Protein AF-A0A1B6AT61-F1 (afdb_monomer)

Foldseek 3Di:
DPVVVVVVVVVVVLLVVLLVVLLVVLVVLVPDDPVQQQDDDPPPPDGVLLVLLLLLVQVVDDPVRQVVLCVVVVNDPVSSSSVRSVVRSVVDDSNVSSVSSNVCSNPPTFDPQQGSCLSFLEQEWEQAPPDRDITYHHWYKYAHPVQVVCVNVRAADAPPRMDTPCNVVRHDHDDPD

Radius of gyration: 18.03 Å; Cα contacts (8 Å, |Δi|>4): 215; chains: 1; bounding box: 46×54×39 Å

Solvent-accessible surface area (backbone atoms only — not comparable to full-atom values): 9774 Å² total; per-residue (Å²): 128,69,69,62,57,53,52,50,51,54,51,51,51,52,48,50,49,52,23,47,54,29,33,54,53,21,55,55,52,71,70,55,50,75,66,61,40,64,35,78,39,91,56,84,96,29,28,41,39,27,50,43,28,45,73,35,41,67,82,74,50,54,71,70,55,50,52,55,43,26,57,76,34,73,70,34,60,68,60,25,51,54,54,49,11,50,51,47,34,72,75,41,54,72,68,56,41,25,44,49,31,43,78,42,21,77,53,88,71,50,43,92,77,65,32,67,61,56,73,27,68,52,61,41,13,44,33,31,77,82,45,104,48,72,50,56,77,32,54,61,33,35,27,46,54,72,57,53,52,41,43,76,74,72,47,70,41,53,59,86,60,50,42,47,89,69,30,76,82,46,38,38,80,65,73,85,127

pLDDT: mean 71.3, std 16.83, range [29.98, 95.5]

Mean predicted aligned error: 13.33 Å

Sequence (177 aa):
MQNATARRGKSVDVRAAIAAERRELADLFDTLRTDQWNEQSLCVGWRVRDVAAHMSMGFRLSLPAILGQLTKARGNLHRMTDRVARRDSAAHSSTTLAAFLRDNAHHPWTPPVGGLTAALGHGVQLCAEDLDWSYGSGSPMFGAAQDLLLLAYGRRLPDGRLRGEPSSRFTRPAKDA

Secondary structure (DSSP, 8-state):
-HHHHHHHHHHHHHHHHHHHHHHHHHHHHHH--HHHHHSBPSSTT-BHHHHHHHHHHHHH--HHHHHHHHHHTTT-HHHHHHHHHHHHHHHS-HHHHHHHHHHTTT-----TTTGGGTS-S-SEEEEESSSS-EE-SSEEEEE-HHHHHHHHTTPPEETTS-BSGGGGGTEEPPPP-

Structure (mmCIF, N/CA/C/O backbone):
data_AF-A0A1B6AT61-F1
#
_entry.id   AF-A0A1B6AT61-F1
#
loop_
_atom_site.group_PDB
_atom_site.id
_atom_site.type_symbol
_atom_site.label_atom_id
_atom_site.label_alt_id
_atom_site.label_comp_id
_atom_site.label_asym_id
_atom_site.label_entity_id
_atom_site.label_seq_id
_atom_site.pdbx_PDB_ins_code
_atom_site.Cartn_x
_atom_site.Cartn_y
_atom_site.Cartn_z
_atom_site.occupancy
_atom_site.B_iso_or_equiv
_atom_site.auth_seq_id
_atom_site.auth_comp_id
_atom_site.auth_asym_id
_atom_site.auth_atom_id
_atom_site.pdbx_PDB_model_num
ATOM 1 N N . MET A 1 1 ? -2.265 33.956 12.386 1.00 39.38 1 MET A N 1
ATOM 2 C CA . MET A 1 1 ? -1.002 33.191 12.220 1.00 39.38 1 MET A CA 1
ATOM 3 C C . MET A 1 1 ? -0.965 31.826 12.927 1.00 39.38 1 MET A C 1
ATOM 5 O O . MET A 1 1 ? -0.051 31.066 12.651 1.00 39.38 1 MET A O 1
ATOM 9 N N . GLN A 1 2 ? -1.951 31.450 13.756 1.00 37.97 2 GLN A N 1
ATOM 10 C CA . GLN A 1 2 ? -1.923 30.188 14.526 1.00 37.97 2 GLN A CA 1
ATOM 11 C C . GLN A 1 2 ? -2.361 28.934 13.719 1.00 37.97 2 GLN A C 1
ATOM 13 O O . GLN A 1 2 ? -1.901 27.828 13.990 1.00 37.97 2 GLN A O 1
ATOM 18 N N . ASN A 1 3 ? -3.153 29.095 12.647 1.00 37.25 3 ASN A N 1
ATOM 19 C CA . ASN A 1 3 ? -3.692 27.970 11.854 1.00 37.25 3 ASN A CA 1
ATOM 20 C C . ASN A 1 3 ? -2.679 27.255 10.938 1.00 37.25 3 ASN A C 1
ATOM 22 O O . ASN A 1 3 ? -2.864 26.083 10.609 1.00 37.25 3 ASN A O 1
ATOM 26 N N . ALA A 1 4 ? -1.613 27.935 10.504 1.00 31.50 4 ALA A N 1
ATOM 27 C CA . ALA A 1 4 ? -0.631 27.352 9.585 1.00 31.50 4 ALA A CA 1
ATOM 28 C C . ALA A 1 4 ? 0.305 26.364 10.300 1.00 31.50 4 ALA A C 1
ATOM 30 O O . ALA A 1 4 ? 0.579 25.278 9.787 1.00 31.50 4 ALA A O 1
ATOM 31 N N . THR A 1 5 ? 0.731 26.704 11.517 1.00 36.47 5 THR A N 1
ATOM 32 C CA . THR A 1 5 ? 1.608 25.868 12.346 1.00 36.47 5 THR A CA 1
ATOM 33 C C . THR A 1 5 ? 0.886 24.604 12.816 1.00 36.47 5 THR A C 1
ATOM 35 O O . THR A 1 5 ? 1.448 23.516 12.717 1.00 36.47 5 THR A O 1
ATOM 38 N N . ALA A 1 6 ? -0.391 24.715 13.203 1.00 36.09 6 ALA A N 1
ATOM 39 C CA . ALA A 1 6 ? -1.224 23.571 13.583 1.00 36.09 6 ALA A CA 1
ATOM 40 C C . ALA A 1 6 ? -1.480 22.601 12.409 1.00 36.09 6 ALA A C 1
ATOM 42 O O . ALA A 1 6 ? -1.325 21.389 12.563 1.00 36.09 6 ALA A O 1
ATOM 43 N N . ARG A 1 7 ? -1.784 23.110 11.200 1.00 32.59 7 ARG A N 1
ATOM 44 C CA . ARG A 1 7 ? -1.906 22.268 9.986 1.00 32.59 7 ARG A CA 1
ATOM 45 C C . ARG A 1 7 ? -0.592 21.587 9.614 1.00 32.59 7 ARG A C 1
ATOM 47 O O . ARG A 1 7 ? -0.615 20.440 9.170 1.00 32.59 7 ARG A O 1
ATOM 54 N N . ARG A 1 8 ? 0.544 22.270 9.787 1.00 36.28 8 ARG A N 1
ATOM 55 C CA . ARG A 1 8 ? 1.872 21.700 9.520 1.00 36.28 8 ARG A CA 1
ATOM 56 C C . ARG A 1 8 ? 2.212 20.594 10.519 1.00 36.28 8 ARG A C 1
ATOM 58 O O . ARG A 1 8 ? 2.648 19.537 10.081 1.00 36.28 8 ARG A O 1
ATOM 65 N N . GLY A 1 9 ? 1.928 20.798 11.807 1.00 29.98 9 GLY A N 1
ATOM 66 C CA . GLY A 1 9 ? 2.069 19.778 12.853 1.00 29.98 9 GLY A CA 1
ATOM 67 C C . GLY A 1 9 ? 1.218 18.538 12.572 1.00 29.98 9 GLY A C 1
ATOM 68 O O . GLY A 1 9 ? 1.756 17.439 12.497 1.00 29.98 9 GLY A O 1
ATOM 69 N N . LYS A 1 10 ? -0.073 18.723 12.262 1.00 39.72 10 LYS A N 1
ATOM 70 C CA . LYS A 1 10 ? -0.978 17.622 11.886 1.00 39.72 10 LYS A CA 1
ATOM 71 C C . LYS A 1 10 ? -0.528 16.897 10.609 1.00 39.72 10 LYS A C 1
ATOM 73 O O . LYS A 1 10 ? -0.640 15.684 10.516 1.00 39.72 10 LYS A O 1
ATOM 78 N N . SER A 1 11 ? 0.016 17.609 9.617 1.00 46.00 11 SER A N 1
ATOM 79 C CA . SER A 1 11 ? 0.548 16.975 8.401 1.00 46.00 11 SER A CA 1
ATOM 80 C C . SER A 1 11 ? 1.835 16.185 8.642 1.00 46.00 11 SER A C 1
ATOM 82 O O . SER A 1 11 ? 2.069 15.218 7.918 1.00 46.00 11 SER A O 1
ATOM 84 N N . VAL A 1 12 ? 2.694 16.620 9.566 1.00 52.03 12 VAL A N 1
ATOM 85 C CA . VAL A 1 12 ? 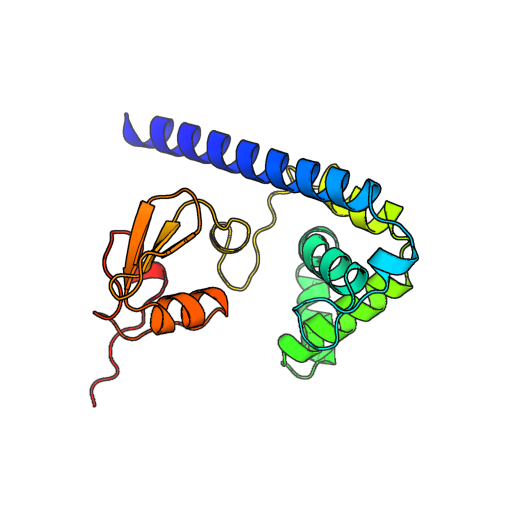3.921 15.895 9.930 1.00 52.03 12 VAL A CA 1
ATOM 86 C C . VAL A 1 12 ? 3.560 14.620 10.686 1.00 52.03 12 VAL A C 1
ATOM 88 O O . VAL A 1 12 ? 4.079 13.564 10.342 1.00 52.03 12 VAL A O 1
ATOM 91 N N . ASP A 1 13 ? 2.601 14.706 11.605 1.00 59.28 13 ASP A N 1
ATOM 92 C CA . ASP A 1 13 ? 2.060 13.567 12.351 1.00 59.28 13 ASP A CA 1
ATOM 93 C C . ASP A 1 13 ? 1.428 12.516 11.420 1.00 59.28 13 ASP A C 1
ATOM 95 O O . ASP A 1 13 ? 1.829 11.356 11.400 1.00 59.28 13 ASP A O 1
ATOM 99 N N . VAL A 1 14 ? 0.566 12.947 10.491 1.00 56.72 14 VAL A N 1
ATOM 100 C CA . VAL A 1 14 ? -0.030 12.061 9.474 1.00 56.72 14 VAL A CA 1
ATOM 101 C C . VAL A 1 14 ? 1.030 11.401 8.581 1.00 56.72 14 VAL A C 1
ATOM 103 O O . VAL A 1 14 ? 0.908 10.229 8.234 1.00 56.72 14 VAL A O 1
ATOM 106 N N . ARG A 1 15 ? 2.094 12.119 8.197 1.00 63.47 15 ARG A N 1
ATOM 107 C CA . ARG A 1 15 ? 3.195 11.537 7.403 1.00 63.47 15 ARG A CA 1
ATOM 108 C C . ARG A 1 15 ? 4.021 10.533 8.202 1.00 63.47 15 ARG A C 1
ATOM 110 O O . ARG A 1 15 ? 4.496 9.562 7.616 1.00 63.47 15 ARG A O 1
ATOM 117 N N . ALA A 1 16 ? 4.206 10.770 9.496 1.00 67.88 16 ALA A N 1
ATOM 118 C CA . ALA A 1 16 ? 4.872 9.831 10.387 1.00 67.88 16 ALA A CA 1
ATOM 119 C C . ALA A 1 16 ? 4.032 8.557 10.562 1.00 67.88 16 ALA A C 1
ATOM 121 O O . ALA A 1 16 ? 4.577 7.468 10.408 1.00 67.88 16 ALA A O 1
ATOM 122 N N . ALA A 1 17 ? 2.714 8.693 10.745 1.00 65.12 17 ALA A N 1
ATOM 123 C CA . ALA A 1 17 ? 1.782 7.568 10.820 1.00 65.12 17 ALA A CA 1
ATOM 124 C C . ALA A 1 17 ? 1.777 6.724 9.531 1.00 65.12 17 ALA A C 1
ATOM 126 O O . ALA A 1 17 ? 1.954 5.515 9.599 1.00 65.12 17 ALA A O 1
ATOM 127 N N . ILE A 1 18 ? 1.709 7.346 8.341 1.00 69.31 18 ILE A N 1
ATOM 128 C CA . ILE A 1 18 ? 1.845 6.630 7.048 1.00 69.31 18 ILE A CA 1
ATOM 129 C C . ILE A 1 18 ? 3.128 5.800 7.005 1.00 69.31 18 ILE A C 1
ATOM 131 O O . ILE A 1 18 ? 3.140 4.674 6.509 1.00 69.31 18 ILE A O 1
ATOM 135 N N . ALA A 1 19 ? 4.229 6.393 7.459 1.00 74.88 19 ALA A N 1
ATOM 136 C CA . ALA A 1 19 ? 5.521 5.738 7.430 1.00 74.88 19 ALA A CA 1
ATOM 137 C C . ALA A 1 19 ? 5.601 4.578 8.431 1.00 74.88 19 ALA A C 1
ATOM 139 O O . ALA A 1 19 ? 6.261 3.590 8.129 1.00 74.88 19 ALA A O 1
ATOM 140 N N . ALA A 1 20 ? 4.948 4.684 9.591 1.00 72.94 20 ALA A N 1
ATOM 141 C CA . ALA A 1 20 ? 4.834 3.590 10.553 1.00 72.94 20 ALA A CA 1
ATOM 142 C C . ALA A 1 20 ? 4.036 2.419 9.959 1.00 72.94 20 ALA A C 1
ATOM 144 O O . ALA A 1 20 ? 4.594 1.337 9.815 1.00 72.94 20 ALA A O 1
ATOM 145 N N . GLU A 1 21 ? 2.826 2.670 9.453 1.00 73.19 21 GLU A N 1
ATOM 146 C CA . GLU A 1 21 ? 1.963 1.654 8.823 1.00 73.19 21 GLU A CA 1
ATOM 147 C C . GLU A 1 21 ? 2.662 0.910 7.675 1.00 73.19 21 GLU A C 1
ATOM 149 O O . GLU A 1 21 ? 2.599 -0.312 7.555 1.00 73.19 21 GLU A O 1
ATOM 154 N N . ARG A 1 22 ? 3.390 1.640 6.817 1.00 81.56 22 ARG A N 1
ATOM 155 C CA . ARG A 1 22 ? 4.149 1.030 5.712 1.00 81.56 22 ARG A CA 1
ATOM 156 C C . ARG A 1 22 ? 5.263 0.108 6.205 1.00 81.56 22 ARG A C 1
ATOM 158 O O . ARG A 1 22 ? 5.553 -0.878 5.530 1.00 81.56 22 ARG A O 1
ATOM 165 N N . ARG A 1 23 ? 5.899 0.432 7.336 1.00 83.75 23 ARG A N 1
ATOM 166 C CA . ARG A 1 23 ? 6.923 -0.424 7.950 1.00 83.75 23 ARG A CA 1
ATOM 167 C C . ARG A 1 23 ? 6.296 -1.632 8.624 1.00 83.75 23 ARG A C 1
ATOM 169 O O . ARG A 1 23 ? 6.742 -2.731 8.341 1.00 83.75 23 ARG A O 1
ATOM 176 N N . GLU A 1 24 ? 5.242 -1.441 9.409 1.00 75.69 24 GLU A N 1
ATOM 177 C CA . GLU A 1 24 ? 4.531 -2.536 10.080 1.00 75.69 24 GLU A CA 1
ATOM 178 C C . GLU A 1 24 ? 3.984 -3.550 9.072 1.00 75.69 24 GLU A C 1
ATOM 180 O O . GLU A 1 24 ? 4.127 -4.758 9.250 1.00 75.69 24 GLU A O 1
ATOM 185 N N . LEU A 1 25 ? 3.443 -3.075 7.948 1.00 76.94 25 LEU A N 1
ATOM 186 C CA . LEU A 1 25 ? 2.999 -3.951 6.872 1.00 76.94 25 LEU A CA 1
ATOM 187 C C . LEU A 1 25 ? 4.163 -4.692 6.198 1.00 76.94 25 LEU A C 1
ATOM 189 O O . LEU A 1 25 ? 4.021 -5.860 5.839 1.00 76.94 25 LEU A O 1
ATOM 193 N N . ALA A 1 26 ? 5.310 -4.033 6.016 1.00 83.75 26 ALA A N 1
ATOM 194 C CA . ALA A 1 26 ? 6.507 -4.693 5.506 1.00 83.75 26 ALA A CA 1
ATOM 195 C C . ALA A 1 26 ? 7.023 -5.757 6.490 1.00 83.75 26 ALA A C 1
ATOM 197 O O . ALA A 1 26 ? 7.402 -6.843 6.057 1.00 83.75 26 ALA A O 1
ATOM 198 N N . ASP A 1 27 ? 6.987 -5.476 7.795 1.00 81.06 27 ASP A N 1
ATOM 199 C CA . ASP A 1 27 ? 7.376 -6.416 8.849 1.00 81.06 27 ASP A CA 1
ATOM 200 C C . ASP A 1 27 ? 6.438 -7.631 8.853 1.00 81.06 27 ASP A C 1
ATOM 202 O O . ASP A 1 27 ? 6.910 -8.766 8.849 1.00 81.06 27 ASP A O 1
ATOM 206 N N . LEU A 1 28 ? 5.120 -7.418 8.740 1.00 81.19 28 LEU A N 1
ATOM 207 C CA . LEU A 1 28 ? 4.141 -8.496 8.567 1.00 81.19 28 LEU A CA 1
ATOM 208 C C . LEU A 1 28 ? 4.460 -9.349 7.333 1.00 81.19 28 LEU A C 1
ATOM 210 O O . LEU A 1 28 ? 4.482 -10.576 7.413 1.00 81.19 28 LEU A O 1
ATOM 214 N N . PHE A 1 29 ? 4.722 -8.713 6.193 1.00 86.31 29 PHE A N 1
ATOM 215 C CA . PHE A 1 29 ? 5.045 -9.400 4.946 1.00 86.31 29 PHE A CA 1
ATOM 216 C C . PHE A 1 29 ? 6.330 -10.233 5.017 1.00 86.31 29 PHE A C 1
ATOM 218 O O . PHE A 1 29 ? 6.383 -11.302 4.402 1.00 86.31 29 PHE A O 1
ATOM 225 N N . ASP A 1 30 ? 7.318 -9.808 5.801 1.00 89.00 30 ASP A N 1
ATOM 226 C CA . ASP A 1 30 ? 8.539 -10.581 6.042 1.00 89.00 30 ASP A CA 1
ATOM 227 C C . ASP A 1 30 ? 8.295 -11.832 6.910 1.00 89.00 30 ASP A C 1
ATOM 229 O O . ASP A 1 30 ? 9.071 -12.785 6.835 1.00 89.00 30 ASP A O 1
ATOM 233 N N . THR A 1 31 ? 7.195 -11.891 7.676 1.00 86.06 31 THR A N 1
ATOM 234 C CA . THR A 1 31 ? 6.804 -13.109 8.420 1.00 86.06 31 THR A CA 1
ATOM 235 C C . THR A 1 31 ? 6.087 -14.155 7.564 1.00 86.06 31 THR A C 1
ATOM 237 O O . THR A 1 31 ? 5.975 -15.315 7.972 1.00 86.06 31 THR A O 1
ATOM 240 N N . LEU A 1 32 ? 5.588 -13.774 6.383 1.00 89.88 32 LEU A N 1
ATOM 241 C CA . LEU A 1 32 ? 4.815 -14.673 5.533 1.00 89.88 32 LEU A CA 1
ATOM 242 C C . LEU A 1 32 ? 5.711 -15.693 4.830 1.00 89.88 32 LEU A C 1
ATOM 244 O O . LEU A 1 32 ? 6.718 -15.364 4.197 1.00 89.88 32 LEU A O 1
ATOM 248 N N . ARG A 1 33 ? 5.273 -16.950 4.850 1.00 89.94 33 ARG A N 1
ATOM 249 C CA . ARG A 1 33 ? 5.911 -18.034 4.102 1.00 89.94 33 ARG A CA 1
ATOM 250 C C . ARG A 1 33 ? 5.617 -17.937 2.601 1.00 89.94 33 ARG A C 1
ATOM 252 O O . ARG A 1 33 ? 4.690 -17.264 2.152 1.00 89.94 33 ARG A O 1
ATOM 259 N N . THR A 1 34 ? 6.401 -18.658 1.800 1.00 89.81 34 THR A N 1
ATOM 260 C CA . THR A 1 34 ? 6.281 -18.635 0.329 1.00 89.81 34 THR A CA 1
ATOM 261 C C . THR A 1 34 ? 4.918 -19.130 -0.169 1.00 89.81 34 THR A C 1
ATOM 263 O O . THR A 1 34 ? 4.400 -18.594 -1.146 1.00 89.81 34 THR A O 1
ATOM 266 N N . ASP A 1 35 ? 4.320 -20.129 0.478 1.00 85.94 35 ASP A N 1
ATOM 267 C CA . ASP A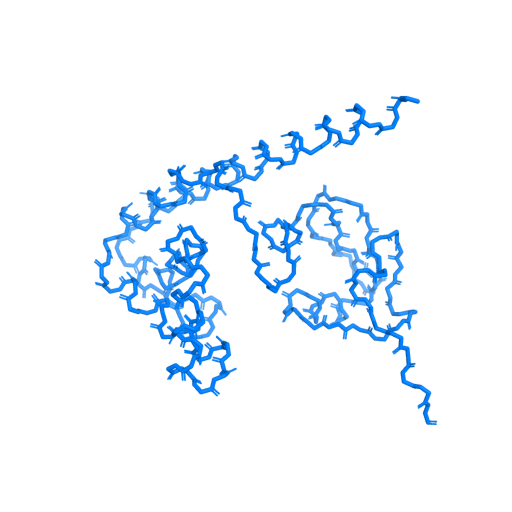 1 35 ? 2.961 -20.606 0.185 1.00 85.94 35 ASP A CA 1
ATOM 268 C C . ASP A 1 35 ? 1.924 -19.501 0.428 1.00 85.94 35 ASP A C 1
ATOM 270 O O . ASP A 1 35 ? 1.168 -19.174 -0.485 1.00 85.94 35 ASP A O 1
ATOM 274 N N . GLN A 1 36 ? 1.985 -18.830 1.582 1.00 86.94 36 GLN A N 1
ATOM 275 C CA . GLN A 1 36 ? 1.076 -17.732 1.947 1.00 86.94 36 GLN A CA 1
ATOM 276 C C . GLN A 1 36 ? 1.175 -16.540 0.984 1.00 86.94 36 GLN A C 1
ATOM 278 O O . GLN A 1 36 ? 0.172 -15.937 0.615 1.00 86.94 36 GLN A O 1
ATOM 283 N N . TRP A 1 37 ? 2.375 -16.229 0.488 1.00 92.81 37 TRP A N 1
ATOM 284 C CA . TRP A 1 37 ? 2.566 -15.206 -0.547 1.00 92.81 37 TRP A CA 1
ATOM 285 C C . TRP A 1 37 ? 1.868 -15.525 -1.878 1.00 92.81 37 TRP A C 1
ATOM 287 O O . TRP A 1 37 ? 1.554 -14.612 -2.656 1.00 92.81 37 TRP A O 1
ATOM 297 N N . ASN A 1 38 ? 1.658 -16.812 -2.159 1.00 92.88 38 ASN A N 1
ATOM 298 C CA . ASN A 1 38 ? 1.013 -17.301 -3.372 1.00 92.88 38 ASN A CA 1
ATOM 299 C C . ASN A 1 38 ? -0.473 -17.643 -3.169 1.00 92.88 38 ASN A C 1
ATOM 301 O O . ASN A 1 38 ? -1.130 -17.982 -4.153 1.00 92.88 38 ASN A O 1
ATOM 305 N N . GLU A 1 39 ? -1.011 -17.514 -1.953 1.00 87.94 39 GLU A N 1
ATOM 306 C CA . GLU A 1 39 ? -2.440 -17.674 -1.685 1.00 87.94 39 GLU A CA 1
ATOM 307 C C . GLU A 1 39 ? -3.269 -16.546 -2.301 1.00 87.94 39 GLU A C 1
ATOM 309 O O . GLU A 1 39 ? -2.810 -15.413 -2.490 1.00 87.94 39 GLU A O 1
ATOM 314 N N . GLN A 1 40 ? -4.520 -16.879 -2.616 1.00 88.44 40 GLN A N 1
ATOM 315 C CA . GLN A 1 40 ? -5.498 -15.953 -3.165 1.00 88.44 40 GLN A CA 1
ATOM 316 C C . GLN A 1 40 ? -5.890 -14.915 -2.105 1.00 88.44 40 GLN A C 1
ATOM 318 O O . GLN A 1 40 ? -6.316 -15.257 -1.007 1.00 88.44 40 GLN A O 1
ATOM 323 N N . SER A 1 41 ? -5.777 -13.635 -2.452 1.00 80.75 41 SER A N 1
ATOM 324 C CA . SER A 1 41 ? -6.246 -12.539 -1.604 1.00 80.75 41 SER A CA 1
ATOM 325 C C . SER A 1 41 ? -7.739 -12.269 -1.816 1.00 80.75 41 SER A C 1
ATOM 327 O O . SER A 1 41 ? -8.347 -12.752 -2.776 1.00 80.75 41 SER A O 1
ATOM 329 N N . LEU A 1 42 ? -8.308 -11.411 -0.967 1.00 76.31 42 LEU A N 1
ATOM 330 C CA . LEU A 1 42 ? -9.670 -10.893 -1.131 1.00 76.31 42 LEU A CA 1
ATOM 331 C C . LEU A 1 42 ? -9.839 -10.034 -2.399 1.00 76.31 42 LEU A C 1
ATOM 333 O O . LEU A 1 42 ? -10.954 -9.870 -2.891 1.00 76.31 42 LEU A O 1
ATOM 337 N N . CYS A 1 43 ? -8.747 -9.511 -2.968 1.00 71.38 43 CYS A N 1
ATOM 338 C CA . CYS A 1 43 ? -8.769 -8.928 -4.303 1.00 71.38 43 CYS A CA 1
ATOM 339 C C . CYS A 1 43 ? -8.881 -10.069 -5.321 1.00 71.38 43 CYS A C 1
ATOM 341 O O . CYS A 1 43 ? -7.895 -10.743 -5.623 1.00 71.38 43 CYS A O 1
ATOM 343 N N . VAL A 1 44 ? -10.096 -10.301 -5.826 1.00 76.81 44 VAL A N 1
ATOM 344 C CA . VAL A 1 44 ? -10.401 -11.403 -6.752 1.00 76.81 44 VAL A CA 1
ATOM 345 C C . VAL A 1 44 ? -9.373 -11.477 -7.885 1.00 76.81 44 VAL A C 1
ATOM 347 O O . VAL A 1 44 ? -9.122 -10.504 -8.594 1.00 76.81 44 VAL A O 1
ATOM 350 N N . GLY A 1 45 ? -8.775 -12.659 -8.046 1.00 81.12 45 GLY A N 1
ATOM 351 C CA . GLY A 1 45 ? -7.778 -12.952 -9.073 1.00 81.12 45 GLY A CA 1
ATOM 352 C C . GLY A 1 45 ? -6.347 -12.541 -8.721 1.00 81.12 45 GLY A C 1
ATOM 353 O O . GLY A 1 45 ? -5.448 -12.782 -9.531 1.00 81.12 45 GLY A O 1
ATOM 354 N N . TRP A 1 46 ? -6.109 -11.916 -7.565 1.00 88.44 46 TRP A N 1
ATOM 355 C CA . TRP A 1 46 ? -4.776 -11.519 -7.100 1.00 88.44 46 TRP A CA 1
ATOM 356 C C . TRP A 1 46 ? -4.312 -12.344 -5.916 1.00 88.44 46 TRP A C 1
ATOM 358 O O . TRP A 1 46 ? -5.040 -12.506 -4.938 1.00 88.44 46 TRP A O 1
ATOM 368 N N . ARG A 1 47 ? -3.060 -12.783 -5.958 1.00 91.06 47 ARG A N 1
ATOM 369 C CA . ARG A 1 47 ? -2.392 -13.364 -4.794 1.00 91.06 47 ARG A CA 1
ATOM 370 C C . ARG A 1 47 ? -1.893 -12.264 -3.865 1.00 91.06 47 ARG A C 1
ATOM 372 O O . ARG A 1 47 ? -1.779 -11.108 -4.281 1.00 91.06 47 ARG A O 1
ATOM 379 N N . VAL A 1 48 ? -1.502 -12.622 -2.645 1.00 89.06 48 VAL A N 1
ATOM 380 C CA . VAL A 1 48 ? -0.904 -11.673 -1.683 1.00 89.06 48 VAL A CA 1
ATOM 381 C C . VAL A 1 48 ? 0.265 -10.896 -2.306 1.00 89.06 48 VAL A C 1
ATOM 383 O O . VAL A 1 48 ? 0.354 -9.675 -2.172 1.00 89.06 48 VAL A O 1
ATOM 386 N N . ARG A 1 49 ? 1.111 -11.560 -3.104 1.00 94.75 49 ARG A N 1
ATOM 387 C CA . ARG A 1 49 ? 2.214 -10.894 -3.822 1.00 94.75 49 ARG A CA 1
ATOM 388 C C . ARG A 1 49 ? 1.777 -9.883 -4.878 1.00 94.75 4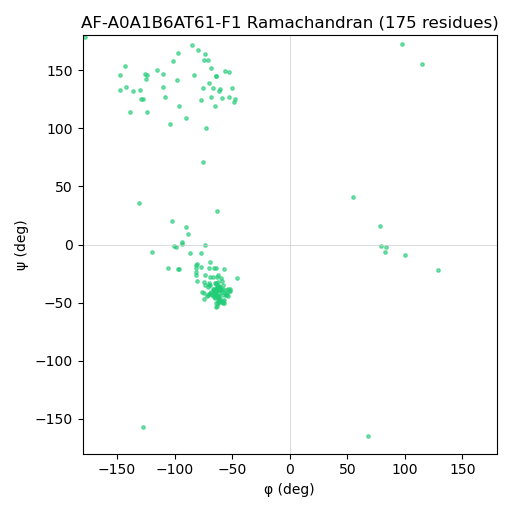9 ARG A C 1
ATOM 390 O O . ARG A 1 49 ? 2.472 -8.894 -5.096 1.00 94.75 49 ARG A O 1
ATOM 397 N N . ASP A 1 50 ? 0.645 -10.118 -5.535 1.00 91.06 50 ASP A N 1
ATOM 398 C CA . ASP A 1 50 ? 0.099 -9.188 -6.525 1.00 91.06 50 ASP A CA 1
ATOM 399 C C . ASP A 1 50 ? -0.440 -7.932 -5.810 1.00 91.06 50 ASP A C 1
ATOM 401 O O . ASP A 1 50 ? -0.217 -6.813 -6.274 1.00 91.06 50 ASP A O 1
ATOM 405 N N . VAL A 1 51 ? -1.037 -8.101 -4.622 1.00 85.00 51 VAL A N 1
ATOM 406 C CA . VAL A 1 51 ? -1.447 -6.992 -3.743 1.00 85.00 51 VAL A CA 1
ATOM 407 C C . VAL A 1 51 ? -0.235 -6.176 -3.285 1.00 85.00 51 VAL A C 1
ATOM 409 O O . VAL A 1 51 ? -0.221 -4.964 -3.484 1.00 85.00 51 VAL A O 1
ATOM 412 N N . ALA A 1 52 ? 0.822 -6.798 -2.757 1.00 86.69 52 ALA A N 1
ATOM 413 C CA . ALA A 1 52 ? 2.019 -6.061 -2.324 1.00 86.69 52 ALA A CA 1
ATOM 414 C C . ALA A 1 52 ? 2.712 -5.318 -3.487 1.00 86.69 52 ALA A C 1
ATOM 416 O O . ALA A 1 52 ? 3.147 -4.167 -3.349 1.00 86.69 52 ALA A O 1
ATOM 417 N N . ALA A 1 53 ? 2.760 -5.936 -4.672 1.00 89.69 53 ALA A N 1
ATOM 418 C CA . ALA A 1 53 ? 3.248 -5.285 -5.885 1.00 89.69 53 ALA A CA 1
ATOM 419 C C . ALA A 1 53 ? 2.382 -4.080 -6.282 1.00 89.69 53 ALA A C 1
ATOM 421 O O . ALA A 1 53 ? 2.920 -3.040 -6.681 1.00 89.69 53 ALA A O 1
ATOM 422 N N . HIS A 1 54 ? 1.059 -4.184 -6.134 1.00 86.56 54 HIS A N 1
ATOM 423 C CA . HIS A 1 54 ? 0.143 -3.071 -6.347 1.00 86.56 54 HIS A CA 1
ATOM 424 C C . HIS A 1 54 ? 0.350 -1.938 -5.333 1.00 86.56 54 HIS A C 1
ATOM 426 O O . HIS A 1 54 ? 0.456 -0.780 -5.741 1.00 86.56 54 HIS A O 1
ATOM 432 N N . MET A 1 55 ? 0.474 -2.253 -4.042 1.00 79.75 55 MET A N 1
ATOM 433 C CA . MET A 1 55 ? 0.639 -1.260 -2.972 1.00 79.75 55 MET A CA 1
ATOM 434 C C . MET A 1 55 ? 1.917 -0.427 -3.136 1.00 79.75 55 MET A C 1
ATOM 436 O O . MET A 1 55 ? 1.912 0.775 -2.877 1.00 79.75 55 MET A O 1
ATOM 440 N N . SER A 1 56 ? 2.995 -1.038 -3.633 1.00 82.25 56 SER A N 1
ATOM 441 C CA . SER A 1 56 ? 4.265 -0.350 -3.909 1.00 82.25 56 SER A CA 1
ATOM 442 C C . SER A 1 56 ? 4.342 0.309 -5.295 1.00 82.25 56 SER A C 1
ATOM 444 O O . SER A 1 56 ? 5.298 1.033 -5.578 1.00 82.25 56 SER A O 1
ATOM 446 N N . MET A 1 57 ? 3.360 0.090 -6.180 1.00 80.81 57 MET A N 1
ATOM 447 C CA . MET A 1 57 ? 3.374 0.572 -7.572 1.00 80.81 57 MET A CA 1
ATOM 448 C C . MET A 1 57 ? 3.582 2.085 -7.671 1.00 80.81 57 MET A C 1
ATOM 450 O O . MET A 1 57 ? 4.316 2.560 -8.539 1.00 80.81 57 MET A O 1
ATOM 454 N N . GLY A 1 58 ? 2.957 2.836 -6.765 1.00 72.75 58 GLY A N 1
ATOM 455 C CA . GLY A 1 58 ? 3.014 4.293 -6.729 1.00 72.75 58 GLY A CA 1
ATOM 456 C C . GLY A 1 58 ? 4.399 4.878 -6.473 1.00 72.75 58 GLY A C 1
ATOM 457 O O . GLY A 1 58 ? 4.701 5.974 -6.933 1.00 72.75 58 GLY A O 1
ATOM 458 N N . PHE A 1 59 ? 5.258 4.138 -5.776 1.00 78.56 59 PHE A N 1
ATOM 459 C CA . PHE A 1 59 ? 6.635 4.553 -5.501 1.00 78.56 59 PHE A CA 1
ATOM 460 C C . PHE A 1 59 ? 7.556 4.273 -6.690 1.00 78.56 59 PHE A C 1
ATOM 462 O O . PHE A 1 59 ? 8.565 4.941 -6.880 1.00 78.56 59 PHE A O 1
ATOM 469 N N . ARG A 1 60 ? 7.195 3.273 -7.501 1.00 78.75 60 ARG A N 1
ATOM 470 C CA . ARG A 1 60 ? 8.054 2.704 -8.545 1.00 78.75 60 ARG A CA 1
ATOM 471 C C . ARG A 1 60 ? 7.776 3.275 -9.933 1.00 78.75 60 ARG A C 1
ATOM 473 O O . ARG A 1 60 ? 8.631 3.175 -10.810 1.00 78.75 60 ARG A O 1
ATOM 480 N N . LEU A 1 61 ? 6.595 3.854 -10.162 1.00 72.75 61 LEU A N 1
ATOM 481 C CA . LEU A 1 61 ? 6.216 4.416 -11.459 1.00 72.75 61 LEU A CA 1
ATOM 482 C C . LEU A 1 61 ? 6.189 5.945 -11.448 1.00 72.75 61 LEU A C 1
ATOM 484 O O . LEU A 1 61 ? 5.474 6.572 -10.670 1.00 72.75 61 LEU A O 1
ATOM 488 N N . SER A 1 62 ? 6.899 6.542 -12.404 1.00 70.38 62 SER A N 1
ATOM 489 C CA . SER A 1 62 ? 6.797 7.969 -12.707 1.00 70.38 62 SER A CA 1
ATOM 490 C C . SER A 1 62 ? 5.495 8.300 -13.452 1.00 70.38 62 SER A C 1
ATOM 492 O O . SER A 1 62 ? 4.900 7.441 -14.109 1.00 70.38 62 SER A O 1
ATOM 494 N N . LEU A 1 63 ? 5.059 9.565 -13.409 1.00 65.25 63 LEU A N 1
ATOM 495 C CA . LEU A 1 63 ? 3.845 10.018 -14.109 1.00 65.25 63 LEU A CA 1
ATOM 496 C C . LEU A 1 63 ? 3.849 9.706 -15.623 1.00 65.25 63 LEU A C 1
ATOM 498 O O . LEU A 1 63 ? 2.840 9.188 -16.111 1.00 65.25 63 LEU A O 1
ATOM 502 N N . PRO A 1 64 ? 4.950 9.917 -16.378 1.00 65.69 64 PRO A N 1
ATOM 503 C CA . PRO A 1 64 ? 5.002 9.521 -17.788 1.00 65.69 64 PRO A CA 1
ATOM 504 C C . PRO A 1 64 ? 4.864 8.008 -17.984 1.00 65.69 64 PRO A C 1
ATOM 506 O O . PRO A 1 64 ? 4.192 7.557 -18.913 1.00 65.69 64 PRO A O 1
ATOM 509 N N . ALA A 1 65 ? 5.457 7.208 -17.089 1.00 77.75 65 ALA A N 1
ATOM 510 C CA . ALA A 1 65 ? 5.325 5.758 -17.139 1.00 77.75 65 ALA A CA 1
ATOM 511 C C . ALA A 1 65 ? 3.874 5.323 -16.887 1.00 77.75 65 ALA A C 1
ATOM 513 O O . ALA A 1 65 ? 3.377 4.466 -17.616 1.00 77.75 65 ALA A O 1
ATOM 514 N N . ILE A 1 66 ? 3.177 5.940 -15.925 1.00 67.81 66 ILE A N 1
ATOM 515 C CA . ILE A 1 66 ? 1.749 5.693 -15.660 1.00 67.81 66 ILE A CA 1
ATOM 516 C C . ILE A 1 66 ? 0.919 5.980 -16.913 1.00 67.81 66 ILE A C 1
ATOM 518 O O . ILE A 1 66 ? 0.161 5.112 -17.347 1.00 67.81 66 ILE A O 1
ATOM 522 N N . LEU A 1 67 ? 1.105 7.144 -17.544 1.00 67.69 67 LEU A N 1
ATOM 523 C CA . LEU A 1 67 ? 0.393 7.493 -18.776 1.00 67.69 67 LEU A CA 1
ATOM 524 C C . LEU A 1 67 ? 0.657 6.465 -19.888 1.00 67.69 67 LEU A C 1
ATOM 526 O O . LEU A 1 67 ? -0.278 5.998 -20.536 1.00 67.69 67 LEU A O 1
ATOM 530 N N . GLY A 1 68 ? 1.911 6.035 -20.052 1.00 73.69 68 GLY A N 1
ATOM 531 C CA . GLY A 1 68 ? 2.286 4.983 -20.998 1.00 73.69 68 GLY A CA 1
ATOM 532 C C . GLY A 1 68 ? 1.685 3.605 -20.681 1.00 73.69 68 GLY A C 1
ATOM 533 O O . GLY A 1 68 ? 1.379 2.832 -21.589 1.00 73.69 68 GLY A O 1
ATOM 534 N N . GLN A 1 69 ? 1.495 3.252 -19.406 1.00 75.44 69 GLN A N 1
ATOM 535 C CA . GLN A 1 69 ? 0.804 2.010 -19.045 1.00 75.44 69 GLN A CA 1
ATOM 536 C C . GLN A 1 69 ? -0.710 2.116 -19.263 1.00 75.44 69 GLN A C 1
ATOM 538 O O . GLN A 1 69 ? -1.331 1.115 -19.638 1.00 75.44 69 GLN A O 1
ATOM 543 N N . LEU A 1 70 ? -1.289 3.304 -19.077 1.00 68.38 70 LEU A N 1
ATOM 544 C CA . LEU A 1 70 ? -2.705 3.574 -19.299 1.00 68.38 70 LEU A CA 1
ATOM 545 C C . LEU A 1 70 ? -3.060 3.528 -20.791 1.00 68.38 70 LEU A C 1
ATOM 547 O O . LEU A 1 70 ? -4.058 2.907 -21.159 1.00 68.38 70 LEU A O 1
ATOM 551 N N . THR A 1 71 ? -2.218 4.086 -21.666 1.00 75.25 71 THR A N 1
ATOM 552 C CA . THR A 1 71 ? -2.390 3.969 -23.126 1.00 75.25 71 THR A CA 1
ATOM 553 C C . THR A 1 71 ? -2.299 2.513 -23.583 1.00 75.25 71 THR A C 1
ATOM 555 O O . THR A 1 71 ? -3.182 2.043 -24.301 1.00 75.25 71 THR A O 1
ATOM 558 N N . LYS A 1 72 ? -1.325 1.739 -23.078 1.00 81.44 72 LYS A N 1
ATOM 559 C CA . LYS A 1 72 ? -1.238 0.278 -23.304 1.00 81.44 72 LYS A CA 1
ATOM 560 C C . LYS A 1 72 ? -2.471 -0.482 -22.800 1.00 81.44 72 LYS A C 1
ATOM 562 O O . LYS A 1 72 ? -2.819 -1.528 -23.344 1.00 81.44 72 LYS A O 1
ATOM 567 N N . ALA A 1 73 ? -3.146 0.038 -21.778 1.00 72.69 73 ALA A N 1
ATOM 568 C CA . ALA A 1 73 ? -4.401 -0.497 -21.260 1.00 72.69 73 ALA A CA 1
ATOM 569 C C . ALA A 1 73 ? -5.653 0.074 -21.956 1.00 72.69 73 ALA A C 1
ATOM 571 O O . ALA A 1 73 ? -6.766 -0.202 -21.508 1.00 72.69 73 ALA A O 1
ATOM 572 N N . ARG A 1 74 ? -5.492 0.836 -23.051 1.00 77.50 74 ARG A N 1
ATOM 573 C CA . ARG A 1 74 ? -6.575 1.506 -23.796 1.00 77.50 74 ARG A CA 1
ATOM 574 C C . ARG A 1 74 ? -7.442 2.406 -22.906 1.00 77.50 74 ARG A C 1
ATOM 576 O O . ARG A 1 74 ? -8.662 2.391 -23.003 1.00 77.50 74 ARG A O 1
ATOM 583 N N . GLY A 1 75 ? -6.813 3.137 -21.987 1.00 56.97 75 GLY A N 1
ATOM 584 C CA . GLY A 1 75 ? -7.507 4.037 -21.061 1.00 56.97 75 GLY A CA 1
ATOM 585 C C . GLY A 1 75 ? -8.169 3.350 -19.861 1.00 56.97 75 GLY A C 1
ATOM 586 O O . GLY A 1 75 ? -8.721 4.035 -19.006 1.00 56.97 75 GLY A O 1
ATOM 587 N N . ASN A 1 76 ? -8.108 2.018 -19.746 1.00 72.44 76 ASN A N 1
ATOM 588 C CA . ASN A 1 76 ? -8.728 1.297 -18.636 1.00 72.44 76 ASN A CA 1
ATOM 589 C C . ASN A 1 76 ? -7.755 1.138 -17.453 1.00 72.44 76 ASN A C 1
ATOM 591 O O . ASN A 1 76 ? -6.811 0.346 -17.508 1.00 72.44 76 ASN A O 1
ATOM 595 N N . LEU A 1 77 ? -8.013 1.868 -16.363 1.00 64.12 77 LEU A N 1
ATOM 596 C CA . LEU A 1 77 ? -7.169 1.860 -15.165 1.00 64.12 77 LEU A CA 1
ATOM 597 C C . LEU A 1 77 ? -7.158 0.504 -14.447 1.00 64.12 77 LEU A C 1
ATOM 599 O O . LEU A 1 77 ? -6.099 0.060 -14.027 1.00 64.12 77 LEU A O 1
ATOM 603 N N . HIS A 1 78 ? -8.297 -0.183 -14.345 1.00 69.56 78 HIS A N 1
ATOM 604 C CA . HIS A 1 78 ? -8.364 -1.499 -13.700 1.00 69.56 78 HIS A CA 1
ATOM 605 C C . HIS A 1 78 ? -7.495 -2.524 -14.445 1.00 69.56 78 HIS A C 1
ATOM 607 O O . HIS A 1 78 ? -6.660 -3.197 -13.845 1.00 69.56 78 HIS A O 1
ATOM 613 N N . ARG A 1 79 ? -7.598 -2.546 -15.781 1.00 74.75 79 ARG A N 1
ATOM 614 C CA . ARG A 1 79 ? -6.756 -3.371 -16.660 1.00 74.75 79 ARG A CA 1
ATOM 615 C C . ARG A 1 79 ? -5.277 -2.999 -16.564 1.00 74.75 79 ARG A C 1
ATOM 617 O O . ARG A 1 79 ? -4.416 -3.873 -16.646 1.00 74.75 79 ARG A O 1
ATOM 624 N N . MET A 1 80 ? -4.966 -1.710 -16.441 1.00 81.62 80 MET A N 1
ATOM 625 C CA . MET A 1 80 ? -3.594 -1.248 -16.238 1.00 81.62 80 MET A CA 1
ATOM 626 C C . MET A 1 80 ? -3.040 -1.780 -14.917 1.00 81.62 80 MET A C 1
ATOM 628 O O . MET A 1 80 ? -1.972 -2.388 -14.915 1.00 81.62 80 MET A O 1
ATOM 632 N N . THR A 1 81 ? -3.767 -1.559 -13.824 1.00 75.88 81 THR A N 1
ATOM 633 C CA . THR A 1 81 ? -3.353 -1.929 -12.475 1.00 75.88 81 THR A CA 1
ATOM 634 C C . THR A 1 81 ? -3.153 -3.434 -12.351 1.00 75.88 81 THR A C 1
ATOM 636 O O . THR A 1 81 ? -2.095 -3.843 -11.887 1.00 75.88 81 THR A O 1
ATOM 639 N N . ASP A 1 82 ? -4.096 -4.249 -12.836 1.00 82.00 82 ASP A N 1
ATOM 640 C CA . ASP A 1 82 ? -3.966 -5.714 -12.849 1.00 82.00 82 ASP A CA 1
ATOM 641 C C . ASP A 1 82 ? -2.708 -6.165 -13.605 1.00 82.00 82 ASP A C 1
ATOM 643 O O . ASP A 1 82 ? -1.868 -6.887 -13.066 1.00 82.00 82 ASP A O 1
ATOM 647 N N . ARG A 1 83 ? -2.508 -5.649 -14.824 1.00 90.69 83 ARG A N 1
ATOM 648 C CA . ARG A 1 83 ? -1.343 -5.997 -15.647 1.00 90.69 83 ARG A CA 1
ATOM 649 C C . ARG A 1 83 ? -0.022 -5.613 -14.981 1.00 90.69 83 ARG A C 1
ATOM 651 O O . ARG A 1 83 ? 0.933 -6.383 -15.044 1.00 90.69 83 ARG A O 1
ATOM 658 N N . VAL A 1 84 ? 0.064 -4.416 -14.401 1.00 89.19 84 VAL A N 1
ATOM 659 C CA . VAL A 1 84 ? 1.295 -3.932 -13.757 1.00 89.19 84 VAL A CA 1
ATOM 660 C C . VAL A 1 84 ? 1.558 -4.693 -12.458 1.00 89.19 84 VAL A C 1
ATOM 662 O O . VAL A 1 84 ? 2.690 -5.118 -12.249 1.00 89.19 84 VAL A O 1
ATOM 665 N N . ALA A 1 85 ? 0.534 -4.928 -11.633 1.00 88.56 85 ALA A N 1
ATOM 666 C CA . ALA A 1 85 ? 0.658 -5.683 -10.388 1.00 88.56 85 ALA A CA 1
ATOM 667 C C . ALA A 1 85 ? 1.203 -7.097 -10.640 1.00 88.56 85 ALA A C 1
ATOM 669 O O . ALA A 1 85 ? 2.199 -7.478 -10.031 1.00 88.56 85 ALA A O 1
ATOM 670 N N . ARG A 1 86 ? 0.634 -7.828 -11.610 1.00 94.56 86 ARG A N 1
ATOM 671 C CA . ARG A 1 86 ? 1.100 -9.177 -11.986 1.00 94.56 86 ARG A CA 1
ATOM 672 C C . ARG A 1 86 ? 2.495 -9.187 -12.601 1.00 94.56 86 ARG A C 1
ATOM 674 O O . ARG A 1 86 ? 3.277 -10.098 -12.351 1.00 94.56 86 ARG A O 1
ATOM 681 N N . ARG A 1 87 ? 2.814 -8.191 -13.434 1.00 95.00 87 ARG A N 1
ATOM 682 C CA . ARG A 1 87 ? 4.155 -8.063 -14.022 1.00 95.00 87 ARG A CA 1
ATOM 683 C C . ARG A 1 87 ? 5.198 -7.874 -12.926 1.00 95.00 87 ARG A C 1
ATOM 685 O O . ARG A 1 87 ? 6.222 -8.547 -12.929 1.00 95.00 87 ARG A O 1
ATOM 692 N N . ASP A 1 88 ? 4.939 -6.948 -12.013 1.00 93.75 88 ASP A N 1
ATOM 693 C CA . ASP A 1 88 ? 5.901 -6.570 -10.986 1.00 93.75 88 ASP A CA 1
ATOM 694 C C . ASP A 1 88 ? 6.017 -7.657 -9.907 1.00 93.75 88 ASP A C 1
ATOM 696 O O . ASP A 1 88 ? 7.117 -7.927 -9.434 1.00 93.75 88 ASP A O 1
ATOM 700 N N . SER A 1 89 ? 4.924 -8.351 -9.575 1.00 93.69 89 SER A N 1
ATOM 701 C CA . SER A 1 89 ? 4.958 -9.484 -8.642 1.00 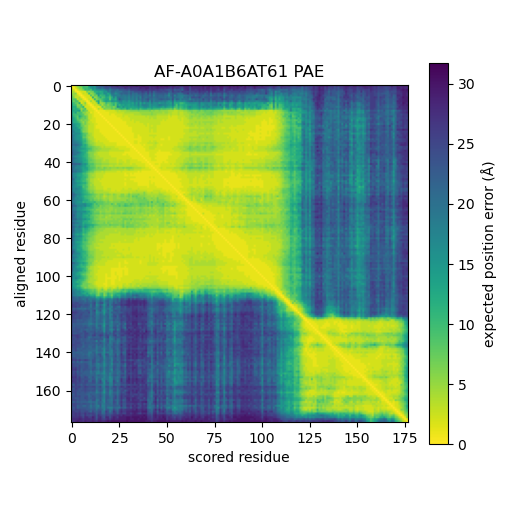93.69 89 SER A CA 1
ATOM 702 C C . SER A 1 89 ? 5.734 -10.691 -9.180 1.00 93.69 89 SER A C 1
ATOM 704 O O . SER A 1 89 ? 6.288 -11.458 -8.388 1.00 93.69 89 SER A O 1
ATOM 706 N N . ALA A 1 90 ? 5.779 -10.859 -10.507 1.00 94.56 90 ALA A N 1
ATOM 707 C CA . ALA A 1 90 ? 6.583 -11.870 -11.187 1.00 94.56 90 ALA A CA 1
ATOM 708 C C . ALA A 1 90 ? 8.056 -11.453 -11.332 1.00 94.56 90 ALA A C 1
ATOM 710 O O . ALA A 1 90 ? 8.936 -12.308 -11.318 1.00 94.56 90 ALA A O 1
ATOM 711 N N . ALA A 1 91 ? 8.327 -10.151 -11.463 1.00 95.50 91 ALA A N 1
ATOM 712 C CA . ALA A 1 91 ? 9.677 -9.615 -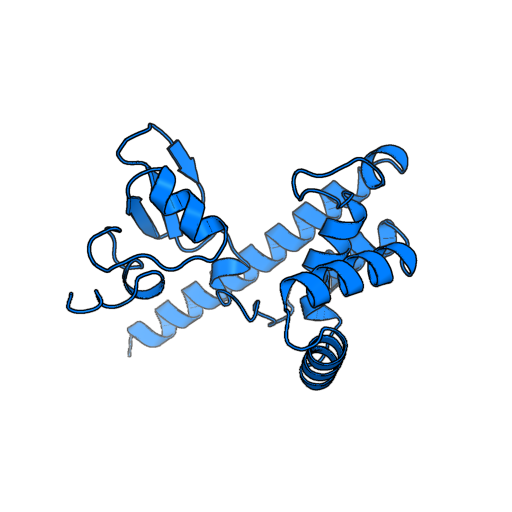11.634 1.00 95.50 91 ALA A CA 1
ATOM 713 C C . ALA A 1 91 ? 10.463 -9.474 -10.317 1.00 95.50 91 ALA A C 1
ATOM 715 O O . ALA A 1 91 ? 11.685 -9.329 -10.352 1.00 95.50 91 ALA A O 1
ATOM 716 N N . HIS A 1 92 ? 9.785 -9.493 -9.167 1.00 94.81 92 HIS A N 1
ATOM 717 C CA . HIS A 1 92 ? 10.395 -9.260 -7.860 1.00 94.81 92 HIS A CA 1
ATOM 718 C C . HIS A 1 92 ? 10.151 -10.419 -6.887 1.00 94.81 92 HIS A C 1
ATOM 720 O O . HIS A 1 92 ? 9.099 -11.065 -6.889 1.00 94.81 92 HIS A O 1
ATOM 726 N N . SER A 1 93 ? 11.140 -10.667 -6.024 1.00 95.44 93 SER A N 1
ATOM 727 C CA . SER A 1 93 ? 10.993 -11.590 -4.899 1.00 95.44 93 SER A CA 1
ATOM 728 C C . SER A 1 93 ? 10.066 -10.997 -3.832 1.00 95.44 93 SER A C 1
ATOM 730 O O . SER A 1 93 ? 9.893 -9.779 -3.755 1.00 95.44 93 SER A O 1
ATOM 732 N N . SER A 1 94 ? 9.495 -11.849 -2.978 1.00 92.81 94 SER A N 1
ATOM 733 C CA . SER A 1 94 ? 8.644 -11.413 -1.864 1.00 92.81 94 SER A CA 1
ATOM 734 C C . SER A 1 94 ? 9.358 -10.429 -0.931 1.00 92.81 94 SER A C 1
ATOM 736 O O . SER A 1 94 ? 8.796 -9.393 -0.589 1.00 92.81 94 SER A O 1
ATOM 738 N N . THR A 1 95 ? 10.632 -10.687 -0.614 1.00 92.62 95 THR A N 1
ATOM 739 C CA . THR A 1 95 ? 11.466 -9.790 0.201 1.00 92.62 95 THR A CA 1
ATOM 740 C C . THR A 1 95 ? 11.652 -8.427 -0.463 1.00 92.62 95 THR A C 1
ATOM 742 O O . THR A 1 95 ? 11.550 -7.397 0.193 1.00 92.62 95 THR A O 1
ATOM 745 N N . THR A 1 96 ? 11.870 -8.384 -1.782 1.00 95.38 96 THR A N 1
ATOM 746 C CA . THR A 1 96 ? 11.972 -7.111 -2.510 1.00 95.38 96 THR A CA 1
ATOM 747 C C . THR A 1 96 ? 10.641 -6.353 -2.514 1.00 95.38 96 THR A C 1
ATOM 749 O O . THR A 1 96 ? 10.632 -5.132 -2.370 1.00 95.38 96 THR A O 1
ATOM 752 N N . LEU A 1 97 ? 9.510 -7.054 -2.641 1.00 92.06 97 LEU A N 1
ATOM 753 C CA . LEU A 1 97 ? 8.183 -6.434 -2.583 1.00 92.06 97 LEU A CA 1
ATOM 754 C C . LEU A 1 97 ? 7.890 -5.817 -1.206 1.00 92.06 97 LEU A C 1
ATOM 756 O O . LEU A 1 97 ? 7.367 -4.703 -1.154 1.00 92.06 97 LEU A O 1
ATOM 760 N N . ALA A 1 98 ? 8.265 -6.495 -0.117 1.00 91.06 98 ALA A N 1
ATOM 761 C CA . ALA A 1 98 ? 8.177 -5.955 1.241 1.00 91.06 98 ALA A CA 1
ATOM 762 C C . ALA A 1 98 ? 9.123 -4.755 1.438 1.00 91.06 98 ALA A C 1
ATOM 764 O O . ALA A 1 98 ? 8.701 -3.699 1.917 1.00 91.06 98 ALA A O 1
ATOM 765 N N . ALA A 1 99 ? 10.372 -4.866 0.972 1.00 93.50 99 ALA A N 1
ATOM 766 C CA . ALA A 1 99 ? 11.363 -3.793 1.051 1.00 93.50 99 ALA A CA 1
ATOM 767 C C . ALA A 1 99 ? 10.896 -2.508 0.355 1.00 93.50 99 ALA A C 1
ATOM 769 O O . ALA A 1 99 ? 11.070 -1.425 0.905 1.00 93.50 99 ALA A O 1
ATOM 770 N N . PHE A 1 100 ? 10.198 -2.593 -0.786 1.00 91.00 100 PHE A N 1
ATOM 771 C CA . PHE A 1 100 ? 9.663 -1.392 -1.433 1.00 91.00 100 PHE A CA 1
ATOM 772 C C . PHE A 1 100 ? 8.723 -0.582 -0.536 1.00 91.00 100 PHE A C 1
ATOM 774 O O . PHE A 1 100 ? 8.721 0.643 -0.646 1.00 91.00 100 PHE A O 1
ATOM 781 N N . LEU A 1 101 ? 7.932 -1.220 0.330 1.00 85.12 101 LEU A N 1
ATOM 782 C CA . LEU A 1 101 ? 7.063 -0.514 1.277 1.00 85.12 101 LEU A CA 1
ATOM 783 C C . LEU A 1 101 ? 7.885 0.141 2.391 1.00 85.12 101 LEU A C 1
ATOM 785 O O . LEU A 1 101 ? 7.665 1.315 2.700 1.00 85.12 101 LEU A O 1
ATOM 789 N N . ARG A 1 102 ? 8.866 -0.591 2.930 1.00 89.25 102 ARG A N 1
ATOM 790 C CA . ARG A 1 102 ? 9.761 -0.129 3.998 1.00 89.25 102 ARG A CA 1
ATOM 791 C C . ARG A 1 102 ? 10.633 1.048 3.554 1.00 89.25 102 ARG A C 1
ATOM 793 O O . ARG A 1 102 ? 10.635 2.093 4.204 1.00 89.25 102 ARG A O 1
ATOM 800 N N . ASP A 1 103 ? 11.301 0.918 2.413 1.00 92.38 103 ASP A N 1
ATOM 801 C CA . ASP A 1 103 ? 12.240 1.915 1.884 1.00 92.38 103 ASP A CA 1
ATOM 802 C C . ASP A 1 103 ? 11.523 3.195 1.434 1.00 92.38 103 ASP A C 1
ATOM 804 O O . ASP A 1 103 ? 12.072 4.294 1.494 1.00 92.38 103 ASP A O 1
ATOM 808 N N . ASN A 1 104 ? 10.253 3.071 1.036 1.00 85.56 104 ASN A N 1
ATOM 809 C CA . ASN A 1 104 ? 9.412 4.192 0.621 1.00 85.56 104 ASN A CA 1
ATOM 810 C C . ASN A 1 104 ? 8.416 4.623 1.708 1.00 85.56 104 ASN A C 1
ATOM 812 O O . ASN A 1 104 ? 7.440 5.324 1.414 1.00 85.56 104 ASN A O 1
ATOM 816 N N . ALA A 1 105 ? 8.666 4.278 2.975 1.00 82.81 105 ALA A N 1
ATOM 817 C CA . ALA A 1 105 ? 7.799 4.636 4.097 1.00 82.81 105 ALA A CA 1
ATOM 818 C C . ALA A 1 105 ? 7.502 6.148 4.143 1.00 82.81 105 ALA A C 1
ATOM 820 O O . ALA A 1 105 ? 6.355 6.557 4.308 1.00 82.81 105 ALA A O 1
ATOM 821 N N . HIS A 1 106 ? 8.505 6.985 3.866 1.00 76.25 106 HIS A N 1
ATOM 822 C CA . HIS A 1 106 ? 8.370 8.447 3.830 1.00 76.25 106 HIS A CA 1
ATOM 823 C C . HIS A 1 106 ? 8.079 9.034 2.440 1.00 76.25 106 HIS A C 1
ATOM 825 O O . HIS A 1 106 ? 7.992 10.257 2.299 1.00 76.25 106 HIS A O 1
ATOM 831 N N . HIS A 1 107 ? 7.927 8.199 1.406 1.00 76.12 107 HIS A N 1
ATOM 832 C CA . HIS A 1 107 ? 7.770 8.678 0.036 1.00 76.12 107 HIS A CA 1
ATOM 833 C C . HIS A 1 107 ? 6.502 9.543 -0.099 1.00 76.12 107 HIS A C 1
ATOM 835 O O . HIS A 1 107 ? 5.425 9.119 0.345 1.00 76.12 107 HIS A O 1
ATOM 841 N N . PRO A 1 108 ? 6.586 10.733 -0.734 1.00 65.12 108 PRO A N 1
ATOM 842 C CA . PRO A 1 108 ? 5.505 11.721 -0.753 1.00 65.12 108 PRO A CA 1
ATOM 843 C C . PRO A 1 108 ? 4.330 11.345 -1.665 1.00 65.12 108 PRO A C 1
ATOM 845 O O . PRO A 1 108 ? 3.387 12.124 -1.774 1.00 65.12 108 PRO A O 1
ATOM 848 N N . TRP A 1 109 ? 4.397 10.195 -2.340 1.00 59.94 109 TRP A N 1
ATOM 849 C CA . TRP A 1 109 ? 3.387 9.757 -3.301 1.00 59.94 109 TRP A CA 1
ATOM 850 C C . TRP A 1 109 ? 2.024 9.509 -2.661 1.00 59.94 109 TRP A C 1
ATOM 852 O O . TRP A 1 109 ? 1.905 9.015 -1.538 1.00 59.94 109 TRP A O 1
ATOM 862 N N . THR A 1 110 ? 0.999 9.825 -3.449 1.00 52.72 110 THR A N 1
ATOM 863 C CA . THR A 1 110 ? -0.411 9.789 -3.080 1.00 52.72 110 THR A CA 1
ATOM 864 C C . THR A 1 110 ? -1.188 9.143 -4.225 1.00 52.72 110 THR A C 1
ATOM 866 O O . THR A 1 110 ? -0.979 9.559 -5.370 1.00 52.72 110 THR A O 1
ATOM 869 N N . PRO A 1 111 ? -2.076 8.169 -3.977 1.00 47.75 111 PRO A N 1
ATOM 870 C CA . PRO A 1 111 ? -2.780 7.479 -5.042 1.00 47.75 111 PRO A CA 1
ATOM 871 C C . PRO A 1 111 ? -3.626 8.453 -5.873 1.00 47.75 111 PRO A C 1
ATOM 873 O O . PRO A 1 111 ? -4.348 9.281 -5.311 1.00 47.75 111 PRO A O 1
ATOM 876 N N . PRO A 1 112 ? -3.557 8.364 -7.214 1.00 42.72 112 PRO A N 1
ATOM 877 C CA . PRO A 1 112 ? -4.251 9.283 -8.118 1.00 42.72 112 PRO A CA 1
ATOM 878 C C . PRO A 1 112 ? -5.779 9.156 -8.032 1.00 42.72 112 PRO A C 1
ATOM 880 O O . PRO A 1 112 ? -6.495 10.095 -8.369 1.00 42.72 112 PRO A O 1
ATOM 883 N N . VAL A 1 113 ? -6.285 8.025 -7.529 1.00 40.44 113 VAL A N 1
ATOM 884 C CA . VAL A 1 113 ? -7.693 7.829 -7.173 1.00 40.44 113 VAL A CA 1
ATOM 885 C C . VAL A 1 113 ? -7.791 7.906 -5.646 1.00 40.44 113 VAL A C 1
ATOM 887 O O . VAL A 1 113 ? -7.371 6.989 -4.950 1.00 40.44 113 VAL A O 1
ATOM 890 N N . GLY A 1 114 ? -8.277 9.034 -5.117 1.00 41.72 114 GLY A N 1
ATOM 891 C CA . GLY A 1 114 ? -8.542 9.222 -3.679 1.00 41.72 114 GLY A CA 1
ATOM 892 C C . GLY A 1 114 ? -7.491 9.994 -2.850 1.00 41.72 114 GLY A C 1
ATOM 893 O O . GLY A 1 114 ? -7.799 10.391 -1.720 1.00 41.72 114 GLY A O 1
ATOM 894 N N . GLY A 1 115 ? -6.312 10.309 -3.404 1.00 41.22 115 GLY A N 1
ATOM 895 C CA . GLY A 1 115 ? -5.298 11.185 -2.784 1.00 41.22 115 GLY A CA 1
ATOM 896 C C . GLY A 1 115 ? -4.619 10.604 -1.529 1.00 41.22 115 GLY A C 1
ATOM 897 O O . GLY A 1 115 ? -4.736 9.414 -1.249 1.00 41.22 115 GLY A O 1
ATOM 898 N N . LEU A 1 116 ? -3.925 11.443 -0.734 1.00 36.38 116 LEU A N 1
ATOM 899 C CA . LEU A 1 116 ? -3.290 11.084 0.568 1.00 36.38 116 LEU A CA 1
ATOM 900 C C . LEU A 1 116 ? -4.204 10.270 1.496 1.00 36.38 116 LEU A C 1
ATOM 902 O O . LEU A 1 116 ? -3.772 9.473 2.312 1.00 36.38 116 LEU A O 1
ATOM 906 N N . THR A 1 117 ? -5.487 10.501 1.332 1.00 41.00 117 THR A N 1
ATOM 907 C CA . THR A 1 117 ? -6.614 10.027 2.113 1.00 41.00 117 THR A CA 1
ATOM 908 C C . THR A 1 117 ? -7.262 8.748 1.584 1.00 41.00 117 THR A C 1
ATOM 910 O O . THR A 1 117 ? -8.248 8.306 2.154 1.00 41.00 117 THR A O 1
ATOM 913 N N . ALA A 1 118 ? -6.746 8.179 0.493 1.00 47.44 118 ALA A N 1
ATOM 914 C CA . ALA A 1 118 ? -6.940 6.772 0.140 1.00 47.44 118 ALA A CA 1
ATOM 915 C C . ALA A 1 118 ? -5.666 5.943 0.393 1.00 47.44 118 ALA A C 1
ATOM 917 O O . ALA A 1 118 ? -5.754 4.736 0.563 1.00 47.44 118 ALA A O 1
ATOM 918 N N . ALA A 1 119 ? -4.486 6.585 0.479 1.00 43.78 119 ALA A N 1
ATOM 919 C CA . ALA A 1 119 ? -3.251 5.949 0.977 1.00 43.78 119 ALA A CA 1
ATOM 920 C C . ALA A 1 119 ? -3.294 5.639 2.480 1.00 43.78 119 ALA A C 1
ATOM 922 O O . ALA A 1 119 ? -2.467 4.886 2.982 1.00 43.78 119 ALA A O 1
ATOM 923 N N . LEU A 1 120 ? -4.247 6.240 3.177 1.00 42.88 120 LEU A N 1
ATOM 924 C CA . LEU A 1 120 ? -4.530 6.043 4.575 1.00 42.88 120 LEU A CA 1
ATOM 925 C C . LEU A 1 120 ? -6.017 5.751 4.695 1.00 42.88 120 LEU A C 1
ATOM 927 O O . LEU A 1 120 ? -6.826 6.620 4.382 1.00 42.88 120 LEU A O 1
ATOM 931 N N . GLY A 1 121 ? -6.392 4.641 5.311 1.00 47.44 121 GLY A N 1
ATOM 932 C CA . GLY A 1 121 ? -7.648 4.590 6.071 1.00 47.44 121 GLY A CA 1
ATOM 933 C C . GLY A 1 121 ? -7.678 5.550 7.284 1.00 47.44 121 GLY A C 1
ATOM 934 O O . GLY A 1 121 ? -8.283 5.222 8.291 1.00 47.44 121 GLY A O 1
ATOM 935 N N . HIS A 1 122 ? -6.966 6.687 7.264 1.00 45.69 122 HIS A N 1
ATOM 936 C CA . HIS A 1 122 ? -6.627 7.479 8.454 1.00 45.69 122 HIS A CA 1
ATOM 937 C C . HIS A 1 122 ? -6.785 8.972 8.145 1.00 45.69 122 HIS A C 1
ATOM 939 O O . HIS A 1 122 ? -6.108 9.543 7.290 1.00 45.69 122 HIS A O 1
ATOM 945 N N . GLY A 1 123 ? -7.745 9.598 8.815 1.00 46.94 123 GLY A N 1
ATOM 946 C CA . GLY A 1 123 ? -8.229 10.956 8.549 1.00 46.94 123 GLY A CA 1
ATOM 947 C C . GLY A 1 123 ? -9.749 11.003 8.415 1.00 46.94 123 GLY A C 1
ATOM 948 O O . GLY A 1 123 ? -10.354 12.034 8.694 1.00 46.94 123 GLY A O 1
ATOM 949 N N . VAL A 1 124 ? -10.353 9.854 8.111 1.00 55.50 124 VAL A N 1
ATOM 950 C CA . VAL A 1 124 ? -11.783 9.595 8.228 1.00 55.50 124 VAL A CA 1
ATOM 951 C C . VAL A 1 124 ? -11.974 8.288 8.992 1.00 55.50 124 VAL A C 1
ATOM 953 O O . VAL A 1 124 ? -11.303 7.311 8.673 1.00 55.50 124 VAL A O 1
ATOM 956 N N . GLN A 1 125 ? -12.860 8.273 9.982 1.00 71.25 125 GLN A N 1
ATOM 957 C CA . GLN A 1 125 ? -13.417 7.037 10.531 1.00 71.25 125 GLN A CA 1
ATOM 958 C C . GLN A 1 125 ? -14.760 6.808 9.838 1.00 71.25 125 GLN A C 1
ATOM 960 O O . GLN A 1 125 ? -15.636 7.667 9.906 1.00 71.25 125 GLN A O 1
ATOM 965 N N . LEU A 1 126 ? -14.910 5.699 9.120 1.00 70.38 126 LEU A N 1
ATOM 966 C CA . LEU A 1 126 ? -16.198 5.300 8.561 1.00 70.38 126 LEU A CA 1
ATOM 967 C C . LEU A 1 126 ? -17.026 4.704 9.698 1.00 70.38 126 LEU A C 1
ATOM 969 O O . LEU A 1 126 ? -16.556 3.773 10.345 1.00 70.38 126 LEU A O 1
ATOM 973 N N . CYS A 1 127 ? -18.222 5.229 9.936 1.00 77.50 127 CYS A N 1
ATOM 974 C CA . CYS A 1 127 ? -19.138 4.760 10.974 1.00 77.50 127 CYS A CA 1
ATOM 975 C C . CYS A 1 127 ? -20.475 4.399 10.326 1.00 77.50 127 CYS A C 1
ATOM 977 O O . CYS A 1 127 ? -21.160 5.286 9.805 1.00 77.50 127 CYS A O 1
ATOM 979 N N . ALA A 1 128 ? -20.842 3.117 10.335 1.00 71.12 128 ALA A N 1
ATOM 980 C CA . ALA A 1 128 ? -22.164 2.708 9.878 1.00 71.12 128 ALA A CA 1
ATOM 981 C C . ALA A 1 128 ? -23.229 3.178 10.879 1.00 71.12 128 ALA A C 1
ATOM 983 O O . ALA A 1 128 ? -23.023 3.135 12.089 1.00 71.12 128 ALA A O 1
ATOM 984 N N . GLU A 1 129 ? -24.360 3.665 10.373 1.00 81.56 129 GLU A N 1
ATOM 985 C CA . GLU A 1 129 ? -25.491 4.099 11.212 1.00 81.56 129 GLU A CA 1
ATOM 986 C C . GLU A 1 129 ? -26.558 3.007 11.361 1.00 81.56 129 GLU A C 1
ATOM 988 O O . GLU A 1 129 ? -27.361 3.032 12.289 1.00 81.56 129 GLU A O 1
ATOM 993 N N . ASP A 1 130 ? -26.559 2.051 10.435 1.00 74.12 130 ASP A N 1
ATOM 994 C CA . ASP A 1 130 ? -27.455 0.898 10.354 1.00 74.12 130 ASP A CA 1
ATOM 995 C C . ASP A 1 130 ? -26.810 -0.399 10.878 1.00 74.12 130 ASP A C 1
ATOM 997 O O . ASP A 1 130 ? -27.458 -1.445 10.907 1.00 74.12 130 ASP A O 1
ATOM 1001 N N . LEU A 1 131 ? -25.547 -0.331 11.312 1.00 68.44 131 LEU A N 1
ATOM 1002 C CA . LEU A 1 131 ? -24.788 -1.439 11.883 1.00 68.44 131 LEU A CA 1
ATOM 1003 C C . LEU A 1 131 ? -23.803 -0.916 12.936 1.00 68.44 131 LEU A C 1
ATOM 1005 O O . LEU A 1 131 ? -23.220 0.149 12.755 1.00 68.44 131 LEU A O 1
ATOM 1009 N N . ASP A 1 132 ? -23.557 -1.692 13.993 1.00 69.12 132 ASP A N 1
ATOM 1010 C CA . ASP A 1 132 ? -22.506 -1.407 14.981 1.00 69.12 132 ASP A CA 1
ATOM 1011 C C . ASP A 1 132 ? -21.117 -1.747 14.409 1.00 69.12 132 ASP A C 1
ATOM 1013 O O . ASP A 1 132 ? -20.502 -2.770 14.715 1.00 69.12 132 ASP A O 1
ATOM 1017 N N . TRP A 1 133 ? -20.670 -0.928 13.456 1.00 65.06 133 TRP A N 1
ATOM 1018 C CA . TRP A 1 133 ? -19.422 -1.117 12.728 1.00 65.06 133 TRP A CA 1
ATOM 1019 C C . TRP A 1 133 ? -18.736 0.219 12.457 1.00 65.06 133 TRP A C 1
ATOM 1021 O O . TRP A 1 133 ? -19.351 1.182 11.990 1.00 65.06 133 TRP A O 1
ATOM 1031 N N . SER A 1 134 ? -17.423 0.257 12.688 1.00 61.56 134 SER A N 1
ATOM 1032 C CA . SER A 1 134 ? -16.587 1.377 12.274 1.00 61.56 134 SER A CA 1
ATOM 1033 C C . SER A 1 134 ? -15.205 0.926 11.805 1.00 61.56 134 SER A C 1
ATOM 1035 O O . SER A 1 134 ? -14.712 -0.131 12.200 1.00 61.56 134 SER A O 1
ATOM 1037 N N . TYR A 1 135 ? -14.585 1.722 10.934 1.00 52.19 135 TYR A N 1
ATOM 1038 C CA . TYR A 1 135 ? -13.273 1.426 10.360 1.00 52.19 135 TYR A CA 1
ATOM 1039 C C . TYR A 1 135 ? -12.473 2.704 10.080 1.00 52.19 135 TYR A C 1
ATOM 1041 O O . TYR A 1 135 ? -12.982 3.650 9.475 1.00 52.19 135 TYR A O 1
ATOM 1049 N N . GLY A 1 136 ? -11.202 2.716 10.486 1.00 58.97 136 GLY A N 1
ATOM 1050 C CA . GLY A 1 136 ? -10.302 3.870 10.385 1.00 58.97 136 GLY A CA 1
ATOM 1051 C C . GLY A 1 136 ? -10.206 4.681 11.681 1.00 58.97 136 GLY A C 1
ATOM 1052 O O . GLY A 1 136 ? -10.920 4.429 12.647 1.00 58.97 136 GLY A O 1
ATOM 1053 N N . SER A 1 137 ? -9.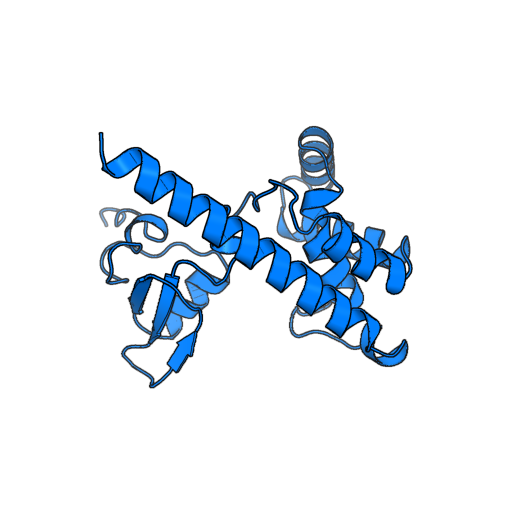298 5.656 11.714 1.00 54.75 137 SER A N 1
ATOM 1054 C CA . SER A 1 137 ? -8.905 6.373 12.945 1.00 54.75 137 SER A CA 1
ATOM 1055 C C . SER A 1 137 ? -8.903 7.906 12.798 1.00 54.75 137 SER A C 1
ATOM 1057 O O . SER A 1 137 ? -8.052 8.601 13.348 1.00 54.75 137 SER A O 1
ATOM 1059 N N . GLY A 1 138 ? -9.842 8.468 12.022 1.00 64.38 138 GLY A N 1
ATOM 1060 C CA . GLY A 1 138 ? -9.908 9.911 11.732 1.00 64.38 138 GLY A CA 1
ATOM 1061 C C . GLY A 1 138 ? -11.251 10.593 12.012 1.00 64.38 138 GLY A C 1
ATOM 1062 O O . GLY A 1 138 ? -12.039 10.111 12.811 1.00 64.38 138 GLY A O 1
ATOM 1063 N N . SER A 1 139 ? -11.520 11.732 11.356 1.00 70.19 139 SER A N 1
ATOM 1064 C CA . SER A 1 139 ? -12.777 12.475 11.539 1.00 70.19 139 SER A CA 1
ATOM 1065 C C . SER A 1 139 ? -13.973 11.588 11.174 1.00 70.19 139 SER A C 1
ATOM 1067 O O . SER A 1 139 ? -13.999 11.058 10.059 1.00 70.19 139 SER A O 1
ATOM 1069 N N . PRO A 1 140 ? -14.959 11.416 12.066 1.00 72.38 140 PRO A N 1
ATOM 1070 C CA . PRO A 1 140 ? -16.028 10.470 11.825 1.00 72.38 140 PRO A CA 1
ATOM 1071 C C . PRO A 1 140 ? -16.892 10.927 10.651 1.00 72.38 140 PRO A C 1
ATOM 1073 O O . PRO A 1 140 ? -17.260 12.100 10.520 1.00 72.38 140 PRO A O 1
ATOM 1076 N N . MET A 1 141 ? -17.1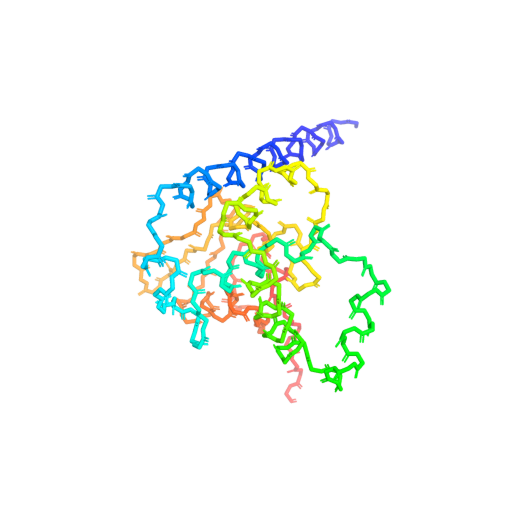80 9.974 9.779 1.00 82.19 141 MET A N 1
ATOM 1077 C CA . MET A 1 141 ? -18.071 10.108 8.648 1.00 82.19 141 MET A CA 1
ATOM 1078 C C . MET A 1 141 ? -19.088 8.991 8.725 1.00 82.19 141 MET A C 1
ATOM 1080 O O . MET A 1 141 ? -18.740 7.812 8.783 1.00 82.19 141 MET A O 1
ATOM 1084 N N . PHE A 1 142 ? -20.344 9.397 8.704 1.00 81.81 142 PHE A N 1
ATOM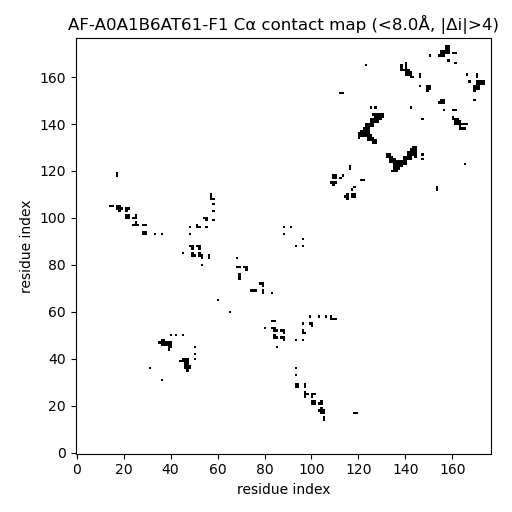 1085 C CA . PHE A 1 142 ? -21.458 8.507 8.929 1.00 81.81 142 PHE A CA 1
ATOM 1086 C C . PHE A 1 142 ? -22.252 8.298 7.648 1.00 81.81 142 PHE A C 1
ATOM 1088 O O . PHE A 1 142 ? -22.369 9.206 6.818 1.00 81.81 142 PHE A O 1
ATOM 1095 N N . GLY A 1 143 ? -22.805 7.103 7.503 1.00 80.19 143 GLY A N 1
ATOM 1096 C CA . GLY A 1 143 ? -23.706 6.736 6.421 1.00 80.19 143 GLY A CA 1
ATOM 1097 C C . GLY A 1 143 ? -24.191 5.302 6.593 1.00 80.19 143 GLY A C 1
ATOM 1098 O O . GLY A 1 143 ? -23.774 4.600 7.515 1.00 80.19 143 GLY A O 1
ATOM 1099 N N . ALA A 1 144 ? -25.053 4.850 5.686 1.00 82.94 144 ALA A N 1
ATOM 1100 C CA . ALA A 1 144 ? -25.428 3.441 5.634 1.00 82.94 144 ALA A CA 1
ATOM 1101 C C . ALA A 1 144 ? -24.201 2.576 5.293 1.00 82.94 144 ALA A C 1
ATOM 1103 O O . ALA A 1 144 ? -23.364 2.977 4.476 1.00 82.94 144 ALA A O 1
ATOM 1104 N N . ALA A 1 145 ? -24.105 1.368 5.846 1.00 64.75 145 ALA A N 1
ATOM 1105 C CA . ALA A 1 145 ? -22.983 0.456 5.611 1.00 64.75 145 ALA A CA 1
ATOM 1106 C C . ALA A 1 145 ? -22.736 0.208 4.109 1.00 64.75 145 ALA A C 1
ATOM 1108 O O . ALA A 1 145 ? -21.592 0.194 3.647 1.00 64.75 145 ALA A O 1
ATOM 1109 N N . GLN A 1 146 ? -23.813 0.104 3.323 1.00 73.19 146 GLN A N 1
ATOM 1110 C CA . GLN A 1 146 ? -23.749 -0.027 1.862 1.00 73.19 146 GLN A CA 1
ATOM 1111 C C . GLN A 1 146 ? -23.068 1.171 1.174 1.00 73.19 146 GLN A C 1
ATOM 1113 O O . GLN A 1 146 ? -22.300 0.997 0.229 1.00 73.19 146 GLN A O 1
ATOM 1118 N N . ASP A 1 147 ? -23.317 2.384 1.661 1.00 73.25 147 ASP A N 1
ATOM 1119 C CA . ASP A 1 147 ? -22.801 3.623 1.087 1.00 73.25 147 ASP A CA 1
ATOM 1120 C C . ASP A 1 147 ? -21.305 3.764 1.411 1.00 73.25 147 ASP A C 1
ATOM 1122 O O . ASP A 1 147 ? -20.493 4.068 0.533 1.00 73.25 147 ASP A O 1
ATOM 1126 N N . LEU A 1 148 ? -20.912 3.428 2.642 1.00 64.19 148 LEU A N 1
ATOM 1127 C CA . LEU A 1 148 ? -19.511 3.409 3.078 1.00 64.19 148 LEU A CA 1
ATOM 1128 C C . LEU A 1 148 ? -18.681 2.372 2.304 1.00 64.19 148 LEU A C 1
ATOM 1130 O O . LEU A 1 148 ? -17.536 2.645 1.935 1.00 64.19 148 LEU A O 1
ATOM 1134 N N . LEU A 1 149 ? -19.269 1.215 1.981 1.00 61.91 149 LEU A N 1
ATOM 1135 C CA . LEU A 1 149 ? -18.630 0.196 1.147 1.00 61.91 149 LEU A CA 1
ATOM 1136 C C . LEU A 1 149 ? -18.340 0.723 -0.265 1.00 61.91 149 LEU A C 1
ATOM 1138 O O . LEU A 1 149 ? -17.242 0.538 -0.790 1.00 61.91 149 LEU A O 1
ATOM 1142 N N . LEU A 1 150 ? -19.293 1.428 -0.877 1.00 62.22 150 LEU A N 1
ATOM 1143 C CA . LEU A 1 150 ? -19.104 2.031 -2.198 1.00 62.22 150 LEU A CA 1
ATOM 1144 C C . LEU A 1 150 ? -17.944 3.042 -2.203 1.00 62.22 150 LEU A C 1
ATOM 1146 O O . LEU A 1 150 ? -17.159 3.059 -3.158 1.00 62.22 150 LEU A O 1
ATOM 1150 N N . LEU A 1 151 ? -17.786 3.830 -1.133 1.00 59.84 151 LEU A N 1
ATOM 1151 C CA . LEU A 1 151 ? -16.645 4.739 -0.973 1.00 59.84 151 LEU A CA 1
ATOM 1152 C C . LEU A 1 151 ? -15.314 4.000 -0.856 1.00 59.84 151 LEU A C 1
ATOM 1154 O O . LEU A 1 151 ? -14.337 4.418 -1.482 1.00 59.84 151 LEU A O 1
ATOM 1158 N N . ALA A 1 152 ? -15.271 2.904 -0.091 1.00 57.69 152 ALA A N 1
ATOM 1159 C CA . ALA A 1 152 ? -14.072 2.080 0.065 1.00 57.69 152 ALA A CA 1
ATOM 1160 C C . ALA A 1 152 ? -13.583 1.520 -1.286 1.00 57.69 152 ALA A C 1
ATOM 1162 O O . ALA A 1 152 ? -12.380 1.419 -1.521 1.00 57.69 152 ALA A O 1
ATOM 1163 N N . TYR A 1 153 ? -14.507 1.264 -2.218 1.00 53.28 153 TYR A N 1
ATOM 1164 C CA . TYR A 1 153 ? -14.214 0.875 -3.604 1.00 53.28 153 TYR A CA 1
ATOM 1165 C C . TYR A 1 153 ? -14.086 2.059 -4.584 1.00 53.28 153 TYR A C 1
ATOM 1167 O O . TYR A 1 153 ? -14.102 1.877 -5.805 1.00 53.28 153 TYR A O 1
ATOM 1175 N N . GLY A 1 154 ? -13.939 3.284 -4.076 1.00 55.66 154 GLY A N 1
ATOM 1176 C CA . GLY A 1 154 ? -13.627 4.475 -4.867 1.00 55.66 154 GLY A CA 1
ATOM 1177 C C . GLY A 1 154 ? -14.808 5.081 -5.630 1.00 55.66 154 GLY A C 1
ATOM 1178 O O . GLY A 1 154 ? -14.593 5.886 -6.542 1.00 55.66 154 GLY A O 1
ATOM 1179 N N . ARG A 1 155 ? -16.056 4.721 -5.301 1.00 60.94 155 ARG A N 1
ATOM 1180 C CA . ARG A 1 155 ? -17.253 5.369 -5.864 1.00 60.94 155 ARG A CA 1
ATOM 1181 C C . ARG A 1 155 ? -17.576 6.649 -5.098 1.00 60.94 155 ARG A C 1
ATOM 1183 O O . ARG A 1 155 ? -17.384 6.721 -3.895 1.00 60.94 155 ARG A O 1
ATOM 1190 N N . ARG A 1 156 ? -18.091 7.659 -5.809 1.00 70.19 156 ARG A N 1
ATOM 1191 C CA . ARG A 1 156 ? -18.661 8.876 -5.205 1.00 70.19 156 ARG A CA 1
ATOM 1192 C C . ARG A 1 156 ? -20.179 8.772 -5.117 1.00 70.19 156 ARG A C 1
ATOM 1194 O O . ARG A 1 156 ? -20.815 8.302 -6.067 1.00 70.19 156 ARG A O 1
ATOM 1201 N N . LEU A 1 157 ? -20.749 9.263 -4.025 1.00 73.94 157 LEU A N 1
ATOM 1202 C CA . LEU A 1 157 ? -22.186 9.193 -3.741 1.00 73.94 157 LEU A CA 1
ATOM 1203 C C . LEU A 1 157 ? -22.896 10.520 -4.040 1.00 73.94 157 LEU A C 1
ATOM 1205 O O . LEU A 1 157 ? -22.239 11.552 -4.083 1.00 73.94 157 LEU A O 1
ATOM 1209 N N . PRO A 1 158 ? -24.217 10.539 -4.270 1.00 80.88 158 PRO A N 1
ATOM 1210 C CA . PRO A 1 158 ? -24.978 11.787 -4.267 1.00 80.88 158 PRO A CA 1
ATOM 1211 C C . PRO A 1 158 ? -24.826 12.549 -2.941 1.00 80.88 158 PRO A C 1
ATOM 1213 O O . PRO A 1 158 ? -24.671 11.930 -1.885 1.00 80.88 158 PRO A O 1
ATOM 1216 N N . ASP A 1 159 ? -24.907 13.877 -2.997 1.00 80.50 159 ASP A N 1
ATOM 1217 C CA . ASP A 1 159 ? -24.978 14.720 -1.799 1.00 80.50 159 ASP A CA 1
ATOM 1218 C C . ASP A 1 159 ? -26.113 14.276 -0.856 1.00 80.50 159 ASP A C 1
ATOM 1220 O O . ASP A 1 159 ? -27.141 13.743 -1.280 1.00 80.50 159 ASP A O 1
ATOM 1224 N N . GLY A 1 160 ? -25.905 14.466 0.449 1.00 80.75 160 GLY A N 1
ATOM 1225 C CA . GLY A 1 160 ? -26.870 14.100 1.493 1.00 80.75 160 GLY A CA 1
ATOM 1226 C C . GLY A 1 160 ? -26.839 12.632 1.938 1.00 80.75 160 GLY A C 1
ATOM 1227 O O . GLY A 1 160 ? -27.496 12.293 2.917 1.00 80.75 160 GLY A O 1
ATOM 1228 N N . ARG A 1 161 ? -26.061 11.763 1.277 1.00 82.31 161 ARG A N 1
ATOM 1229 C CA . ARG A 1 161 ? -25.895 10.344 1.667 1.00 82.31 161 ARG A CA 1
ATOM 1230 C C . ARG A 1 161 ? -24.896 10.111 2.799 1.00 82.31 161 ARG A C 1
ATOM 1232 O O . ARG A 1 161 ? -24.927 9.066 3.434 1.00 82.31 161 ARG A O 1
ATOM 1239 N N . LEU A 1 162 ? -24.000 11.068 3.025 1.00 80.25 162 LEU A N 1
ATOM 1240 C CA . LEU A 1 162 ? -22.946 10.991 4.031 1.00 80.25 162 LEU A CA 1
ATOM 1241 C C . LEU A 1 162 ? -23.041 12.193 4.962 1.00 80.25 162 LEU A C 1
ATOM 1243 O O . LEU A 1 162 ? -23.295 13.310 4.507 1.00 80.25 162 LEU A O 1
ATOM 1247 N N . ARG A 1 163 ? -22.774 11.977 6.249 1.00 81.62 163 ARG A N 1
ATOM 1248 C CA . ARG A 1 163 ? -22.699 13.030 7.270 1.00 81.62 163 ARG A CA 1
ATOM 1249 C C . ARG A 1 163 ? -21.282 13.137 7.825 1.00 81.62 163 ARG A C 1
ATOM 1251 O O . ARG A 1 163 ? -20.554 12.152 7.878 1.00 81.62 163 ARG A O 1
ATOM 1258 N N . GLY A 1 164 ? -20.897 14.341 8.242 1.00 77.56 164 GLY A N 1
ATOM 1259 C CA . GLY A 1 164 ? -19.563 14.647 8.767 1.00 77.56 164 GLY A CA 1
ATOM 1260 C C . GLY A 1 164 ? -18.779 15.610 7.875 1.00 77.56 164 GLY A C 1
ATOM 1261 O O . GLY A 1 164 ? -19.021 15.709 6.673 1.00 77.56 164 GLY A O 1
ATOM 1262 N N . GLU A 1 165 ? -17.831 16.331 8.475 1.00 71.94 165 GLU A N 1
ATOM 1263 C CA . GLU A 1 165 ? -17.002 17.354 7.809 1.00 71.94 165 GLU A CA 1
ATOM 1264 C C . GLU A 1 165 ? -16.307 16.858 6.519 1.00 71.94 165 GLU A C 1
ATOM 1266 O O . GLU A 1 165 ? -16.336 17.581 5.520 1.00 71.94 165 GLU A O 1
ATOM 1271 N N . PRO A 1 166 ? -15.811 15.605 6.438 1.00 64.12 166 PRO A N 1
ATOM 1272 C CA . PRO A 1 166 ? -15.156 15.111 5.228 1.00 64.12 166 PRO A CA 1
ATOM 1273 C C . PRO A 1 166 ? -16.111 14.714 4.086 1.00 64.12 166 PRO A C 1
ATOM 1275 O O . PRO A 1 166 ? -15.627 14.388 3.001 1.00 64.12 166 PRO A O 1
ATOM 1278 N N . SER A 1 167 ? -17.435 14.692 4.301 1.00 67.62 167 SER A N 1
ATOM 1279 C CA . SER A 1 167 ? -18.441 14.149 3.360 1.00 67.62 167 SER A CA 1
ATOM 1280 C C . SER A 1 167 ? -18.357 14.756 1.956 1.00 67.62 167 SER A C 1
ATOM 1282 O O . SER A 1 167 ? -18.339 14.021 0.968 1.00 67.62 167 SER A O 1
ATOM 1284 N N . SER A 1 168 ? -18.178 16.077 1.871 1.00 70.06 168 SER A N 1
ATOM 1285 C CA . SER A 1 168 ? -18.049 16.832 0.614 1.00 70.06 168 SER A CA 1
ATOM 1286 C C . SER A 1 168 ? -16.910 16.345 -0.293 1.00 70.06 168 SER A C 1
ATOM 1288 O O . SER A 1 168 ? -16.926 16.571 -1.502 1.00 70.06 168 SER A O 1
ATOM 1290 N N . ARG A 1 169 ? -15.917 15.632 0.258 1.00 67.38 169 ARG A N 1
ATOM 1291 C CA . ARG A 1 169 ? -14.809 15.050 -0.515 1.00 67.38 169 ARG A CA 1
ATOM 1292 C C . ARG A 1 169 ? -15.197 13.784 -1.281 1.00 67.38 169 ARG A C 1
ATOM 1294 O O . ARG A 1 169 ? -14.472 13.378 -2.196 1.00 67.38 169 ARG A O 1
ATOM 1301 N N . PHE A 1 170 ? -16.291 13.147 -0.880 1.00 68.25 170 PHE A N 1
ATOM 1302 C CA . PHE A 1 170 ? -16.732 11.835 -1.351 1.00 68.25 170 PHE A CA 1
ATOM 1303 C C . PHE A 1 170 ? -18.108 11.872 -2.017 1.00 68.25 170 PHE A C 1
ATOM 1305 O O . PHE A 1 170 ? -18.524 10.875 -2.615 1.00 68.25 170 PHE A O 1
ATOM 1312 N N . THR A 1 171 ? -18.788 13.017 -1.972 1.00 71.75 171 THR A N 1
ATOM 1313 C CA . THR A 1 171 ? -20.054 13.220 -2.660 1.00 71.75 171 THR A CA 1
ATOM 1314 C C . THR A 1 171 ? -19.881 13.920 -4.011 1.00 71.75 171 THR A C 1
ATOM 1316 O O . THR A 1 171 ? -18.814 14.425 -4.375 1.00 71.75 171 THR A O 1
ATOM 1319 N N . ARG A 1 172 ? -20.930 13.859 -4.823 1.00 73.62 172 ARG A N 1
ATOM 1320 C CA . ARG A 1 172 ? -21.115 14.623 -6.053 1.00 73.62 172 ARG A CA 1
ATOM 1321 C C . ARG A 1 172 ? -22.454 15.353 -5.951 1.00 73.62 172 ARG A C 1
ATOM 1323 O O . ARG A 1 172 ? -23.396 14.747 -5.426 1.00 73.62 172 ARG A O 1
ATOM 1330 N N . PRO A 1 173 ? -22.565 16.560 -6.537 1.00 71.62 173 PRO A N 1
ATOM 1331 C CA . PRO A 1 173 ? -23.842 17.246 -6.632 1.00 71.62 173 PRO A CA 1
ATOM 1332 C C . PRO A 1 173 ? -24.889 16.297 -7.205 1.00 71.62 173 PRO A C 1
ATOM 1334 O O . PRO A 1 173 ? -24.612 15.533 -8.146 1.00 71.62 173 PRO A O 1
ATOM 1337 N N . ALA A 1 174 ? -26.064 16.289 -6.576 1.00 59.16 174 ALA A N 1
ATOM 1338 C CA . ALA A 1 174 ? -27.205 15.576 -7.114 1.00 59.16 174 ALA A CA 1
ATOM 1339 C C . ALA A 1 174 ? -27.395 16.058 -8.556 1.00 59.16 174 ALA A C 1
ATOM 1341 O O . ALA A 1 174 ? -27.390 17.256 -8.825 1.00 59.16 174 ALA A O 1
ATOM 1342 N N . LYS A 1 175 ? -27.461 15.118 -9.501 1.00 52.38 175 LYS A N 1
ATOM 1343 C CA . LYS A 1 175 ? -27.886 15.471 -10.851 1.00 52.38 175 LYS A CA 1
ATOM 1344 C C . LYS A 1 175 ? -29.336 15.904 -10.688 1.00 52.38 175 LYS A C 1
ATOM 1346 O O . LYS A 1 175 ? -30.120 15.082 -10.212 1.00 52.38 175 LYS A O 1
ATOM 1351 N N . ASP A 1 176 ? -29.647 17.151 -11.025 1.00 43.03 176 ASP A N 1
ATOM 1352 C CA . ASP A 1 176 ? -31.032 17.570 -11.212 1.00 43.03 176 ASP A CA 1
ATOM 1353 C C . ASP A 1 176 ? -31.693 16.525 -12.121 1.00 43.03 176 ASP A C 1
ATOM 1355 O O . ASP A 1 176 ? -31.131 16.155 -13.162 1.00 43.03 176 ASP A O 1
ATOM 1359 N N . ALA A 1 177 ? -32.768 15.931 -11.605 1.00 35.25 177 ALA A N 1
ATOM 1360 C CA . ALA A 1 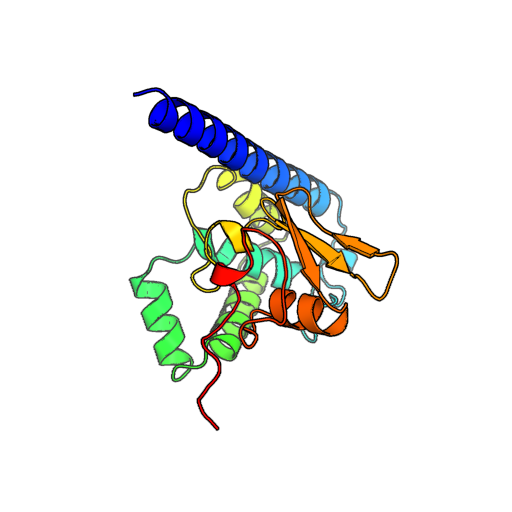177 ? -33.508 14.852 -12.243 1.00 35.25 177 ALA A CA 1
ATOM 1361 C C . ALA A 1 177 ? -34.152 15.318 -13.553 1.00 35.25 177 ALA A C 1
ATOM 1363 O O . ALA A 1 177 ? -34.593 16.488 -13.607 1.00 35.25 177 ALA A O 1
#

Nearest PDB structures (foldseek):
  2nsg-assembly1_A  TM=3.289E-01  e=9.512E-03  Corynebacterium glutamicum
  2qnl-assembly1_A-2  TM=5.149E-01  e=4.250E+00  Cytophaga hutchinsonii ATCC 33406
  6iz2-assembly1_A  TM=3.315E-01  e=6.435E+00  Deinococcus radiodurans R1 = ATCC 13939 = DSM 20539